Protein AF-0000000086565190 (afdb_homodimer)

Foldseek 3Di:
DPLVVLVVLLVVLVVVLVVLVVVLVVLVVDPPRDLVNNLVSLVVSLVSLVVSLVSLVPRPDPPQQSVLVNLVSVLSNLVSQLSNLQSCLVVLCPDPDPVSPVSSVVSNVVSVVSVVVSVVSVVVNVPGDHPVD/DPLVVLVVLLVVLVVVLVVLVVVLVVLVVDPPRDLVNNLVSLVVSLVSLVVSLVSLVPRPDPPLQSVLVNLVSVLSNLVSQLSNLQSCLVVLCPDPDPVSPVSSVVSNVVSVVSVVVSVVSVVVNVPGDHVVD

pLDDT: mean 91.75, std 10.57, range [36.06, 98.75]

Nearest PDB structures (foldseek):
  4bne-assembly1_B  TM=4.876E-01  e=6.358E+00  Gallus gallus
  4f7r-assembly2_C  TM=3.730E-01  e=5.189E+00  Giardia duodenalis
  5ecf-assembly1_A  TM=3.862E-01  e=7.037E+00  Talaromyces marneffei PM1
  8j7v-assembly1_A  TM=2.603E-01  e=4.932E+00  Homo sapiens
  8jcy-assembly1_2  TM=4.482E-01  e=5.013E+00  Homo sapiens

Structure (mmCIF, N/CA/C/O backbone):
data_AF-0000000086565190-model_v1
#
loop_
_entity.id
_entity.type
_entity.pdbx_description
1 polymer 'BRO1 domain-containing protein'
#
loop_
_atom_site.group_PDB
_atom_site.id
_atom_site.type_symbol
_atom_site.label_atom_id
_atom_site.label_alt_id
_atom_site.label_comp_id
_atom_site.label_asym_id
_atom_site.label_entity_id
_atom_site.label_seq_id
_atom_site.pdbx_PDB_ins_code
_atom_site.Cartn_x
_atom_site.Cartn_y
_atom_site.Cartn_z
_atom_site.occupancy
_atom_site.B_iso_or_equiv
_atom_site.auth_seq_id
_atom_site.auth_comp_id
_atom_site.auth_asym_id
_atom_site.auth_atom_id
_atom_site.pdbx_PDB_model_num
ATOM 1 N N . MET A 1 1 ? 21.812 -7.602 4.938 1 61.94 1 MET A N 1
ATOM 2 C CA . MET A 1 1 ? 20.422 -7.898 5.27 1 61.94 1 MET A CA 1
ATOM 3 C C . MET A 1 1 ? 19.781 -8.766 4.191 1 61.94 1 MET A C 1
ATOM 5 O O . MET A 1 1 ? 20.078 -8.609 3.006 1 61.94 1 MET A O 1
ATOM 9 N N . ASP A 1 2 ? 19.125 -9.758 4.664 1 86.62 2 ASP A N 1
ATOM 10 C CA . ASP A 1 2 ? 18.312 -10.625 3.82 1 86.62 2 ASP A CA 1
ATOM 11 C C . ASP A 1 2 ? 17.25 -9.82 3.074 1 86.62 2 ASP A C 1
ATOM 13 O O . ASP A 1 2 ? 16.641 -8.906 3.639 1 86.62 2 ASP A O 1
ATOM 17 N N . LEU A 1 3 ? 17.281 -9.859 1.819 1 86.5 3 LEU A N 1
ATOM 18 C CA . LEU A 1 3 ? 16.375 -9.125 0.95 1 86.5 3 LEU A CA 1
ATOM 19 C C . LEU A 1 3 ? 14.945 -9.188 1.484 1 86.5 3 LEU A C 1
ATOM 21 O O . LEU A 1 3 ? 14.242 -8.172 1.51 1 86.5 3 LEU A O 1
ATOM 25 N N . ALA A 1 4 ? 14.57 -10.32 1.906 1 87.12 4 ALA A N 1
ATOM 26 C CA . ALA A 1 4 ? 13.219 -10.508 2.428 1 87.12 4 ALA A CA 1
ATOM 27 C C . ALA A 1 4 ? 12.992 -9.664 3.682 1 87.12 4 ALA A C 1
ATOM 29 O O . ALA A 1 4 ? 11.938 -9.055 3.848 1 87.12 4 ALA A O 1
ATOM 30 N N . GLU A 1 5 ? 13.984 -9.695 4.5 1 90.31 5 GLU A N 1
ATOM 31 C CA . GLU A 1 5 ? 13.891 -8.906 5.727 1 90.31 5 GLU A CA 1
ATOM 32 C C . GLU A 1 5 ? 13.859 -7.414 5.418 1 90.31 5 GLU A C 1
ATOM 34 O O . GLU A 1 5 ? 13.102 -6.66 6.039 1 90.31 5 GLU A O 1
ATOM 39 N N . GLY A 1 6 ? 14.672 -6.996 4.508 1 92.69 6 GLY A N 1
ATOM 40 C CA . GLY A 1 6 ? 14.68 -5.598 4.098 1 92.69 6 GLY A CA 1
ATOM 41 C C . GLY A 1 6 ? 13.367 -5.145 3.49 1 92.69 6 GLY A C 1
ATOM 42 O O . GLY A 1 6 ? 12.867 -4.066 3.816 1 92.69 6 GLY A O 1
ATOM 43 N N . VAL A 1 7 ? 12.805 -6.016 2.717 1 92.56 7 VAL A N 1
ATOM 44 C CA . VAL A 1 7 ? 11.516 -5.738 2.094 1 92.56 7 VAL A CA 1
ATOM 45 C C . VAL A 1 7 ? 10.43 -5.648 3.166 1 92.56 7 VAL A C 1
ATOM 47 O O . VAL A 1 7 ? 9.633 -4.707 3.174 1 92.56 7 VAL A O 1
ATOM 50 N N . HIS A 1 8 ? 10.484 -6.598 4.027 1 92.44 8 HIS A N 1
ATOM 51 C CA . HIS A 1 8 ? 9.492 -6.613 5.094 1 92.44 8 HIS A CA 1
ATOM 52 C C . HIS A 1 8 ? 9.57 -5.348 5.941 1 92.44 8 HIS A C 1
ATOM 54 O O . HIS A 1 8 ? 8.539 -4.777 6.312 1 92.44 8 HIS A O 1
ATOM 60 N N . ARG A 1 9 ? 10.75 -4.934 6.25 1 94.56 9 ARG A N 1
ATOM 61 C CA . ARG A 1 9 ? 10.93 -3.721 7.043 1 94.56 9 ARG A CA 1
ATOM 62 C C . ARG A 1 9 ? 10.383 -2.5 6.305 1 94.56 9 ARG A C 1
ATOM 64 O O . ARG A 1 9 ? 9.656 -1.693 6.883 1 94.56 9 ARG A O 1
ATOM 71 N N . ALA A 1 10 ? 10.711 -2.377 5.078 1 95.5 10 ALA A N 1
ATOM 72 C CA . ALA A 1 10 ? 10.234 -1.251 4.281 1 95.5 10 ALA A CA 1
ATOM 73 C C . ALA A 1 10 ? 8.711 -1.247 4.191 1 95.5 10 ALA A C 1
ATOM 75 O O . ALA A 1 10 ? 8.078 -0.208 4.379 1 95.5 10 ALA A O 1
ATOM 76 N N . LEU A 1 11 ? 8.18 -2.414 4.035 1 94.94 11 LEU A N 1
ATOM 77 C CA . LEU A 1 11 ? 6.73 -2.529 3.881 1 94.94 11 LEU A CA 1
ATOM 78 C C . LEU A 1 11 ? 6.02 -2.289 5.207 1 94.94 11 LEU A C 1
ATOM 80 O O . LEU A 1 11 ? 4.914 -1.737 5.234 1 94.94 11 LEU A O 1
ATOM 84 N N . SER A 1 12 ? 6.559 -2.729 6.27 1 95.94 12 SER A N 1
ATOM 85 C CA . SER A 1 12 ? 5.98 -2.467 7.586 1 95.94 12 SER A CA 1
ATOM 86 C C . SER A 1 12 ? 5.957 -0.972 7.891 1 95.94 12 SER A C 1
ATOM 88 O O . SER A 1 12 ? 4.973 -0.457 8.422 1 95.94 12 SER A O 1
ATOM 90 N N . LEU A 1 13 ? 7.023 -0.299 7.527 1 96.69 13 LEU A N 1
ATOM 91 C CA . LEU A 1 13 ? 7.09 1.146 7.715 1 96.69 13 LEU A CA 1
ATOM 92 C C . LEU A 1 13 ? 6.082 1.859 6.82 1 96.69 13 LEU A C 1
ATOM 94 O O . LEU A 1 13 ? 5.449 2.83 7.238 1 96.69 13 LEU A O 1
ATOM 98 N N . GLN A 1 14 ? 5.945 1.356 5.637 1 96.06 14 GLN A N 1
ATOM 99 C CA . GLN A 1 14 ? 4.895 1.857 4.758 1 96.06 14 GLN A CA 1
ATOM 100 C C . GLN A 1 14 ? 3.52 1.703 5.406 1 96.06 14 GLN A C 1
ATOM 102 O O . GLN A 1 14 ? 2.705 2.627 5.371 1 96.06 14 GLN A O 1
ATOM 107 N N . ALA A 1 15 ? 3.293 0.527 6.012 1 95 15 ALA A N 1
ATOM 108 C CA . ALA A 1 15 ? 2.012 0.259 6.656 1 95 15 ALA A CA 1
ATOM 109 C C . ALA A 1 15 ? 1.775 1.216 7.824 1 95 15 ALA A C 1
ATOM 111 O O . ALA A 1 15 ? 0.661 1.707 8.016 1 95 15 ALA A O 1
ATOM 112 N N . LEU A 1 16 ? 2.768 1.496 8.523 1 95.44 16 LEU A N 1
ATOM 113 C CA . LEU A 1 16 ? 2.67 2.459 9.617 1 95.44 16 LEU A CA 1
ATOM 114 C C . LEU A 1 16 ? 2.363 3.854 9.086 1 95.44 16 LEU A C 1
ATOM 116 O O . LEU A 1 16 ? 1.49 4.547 9.617 1 95.44 16 LEU A O 1
ATOM 120 N N . GLY A 1 17 ? 3.068 4.266 8 1 96.19 17 GLY A N 1
ATOM 121 C CA . GLY A 1 17 ? 2.771 5.539 7.367 1 96.19 17 GLY A CA 1
ATOM 122 C C . GLY A 1 17 ? 1.337 5.645 6.883 1 96.19 17 GLY A C 1
ATOM 123 O O . GLY A 1 17 ? 0.671 6.656 7.117 1 96.19 17 GLY A O 1
ATOM 124 N N . GLN A 1 18 ? 0.857 4.59 6.344 1 93.06 18 GLN A N 1
ATOM 125 C CA . GLN A 1 18 ? -0.525 4.531 5.879 1 93.06 18 GLN A CA 1
ATOM 126 C C . GLN A 1 18 ? -1.502 4.609 7.047 1 93.06 18 GLN A C 1
ATOM 128 O O . GLN A 1 18 ? -2.559 5.234 6.941 1 93.06 18 GLN A O 1
ATOM 133 N N . GLY A 1 19 ? -1.154 3.912 8.102 1 92.5 19 GLY A N 1
ATOM 134 C CA . GLY A 1 19 ? -1.984 3.998 9.289 1 92.5 19 GLY A CA 1
ATOM 135 C C . GLY A 1 19 ? -2.129 5.414 9.812 1 92.5 19 GLY A C 1
ATOM 136 O O . GLY A 1 19 ? -3.225 5.832 10.195 1 92.5 19 GLY A O 1
ATOM 137 N N . VAL A 1 20 ? -1.106 6.133 9.82 1 94.62 20 VAL A N 1
ATOM 138 C CA . VAL A 1 20 ? -1.146 7.508 10.312 1 94.62 20 VAL A CA 1
ATOM 139 C C . VAL A 1 20 ? -1.932 8.383 9.336 1 94.62 20 VAL A C 1
ATOM 141 O O . VAL A 1 20 ? -2.635 9.305 9.75 1 94.62 20 VAL A O 1
ATOM 144 N N . ASP A 1 21 ? -1.781 8.102 8.055 1 93.19 21 ASP A N 1
ATOM 145 C CA . ASP A 1 21 ? -2.592 8.797 7.055 1 93.19 21 ASP A CA 1
ATOM 146 C C . ASP A 1 21 ? -4.082 8.664 7.371 1 93.19 21 ASP A C 1
ATOM 148 O O . ASP A 1 21 ? -4.828 9.641 7.285 1 93.19 21 ASP A O 1
ATOM 152 N N . ILE A 1 22 ? -4.473 7.516 7.723 1 89.69 22 ILE A N 1
ATOM 153 C CA . ILE A 1 22 ? -5.867 7.258 8.062 1 89.69 22 ILE A CA 1
ATOM 154 C C . ILE A 1 22 ? -6.246 8.047 9.32 1 89.69 22 ILE A C 1
ATOM 156 O O . ILE A 1 22 ? -7.312 8.664 9.367 1 89.69 22 ILE A O 1
ATOM 160 N N . GLN A 1 23 ? -5.379 8 10.258 1 91.31 23 GLN A N 1
ATOM 161 C CA . GLN A 1 23 ? -5.629 8.75 11.492 1 91.31 23 GLN A CA 1
ATOM 162 C C . GLN A 1 23 ? -5.754 10.242 11.211 1 91.31 23 GLN A C 1
ATOM 164 O O . GLN A 1 23 ? -6.629 10.914 11.766 1 91.31 23 GLN A O 1
ATOM 169 N N . LEU A 1 24 ? -4.891 10.789 10.383 1 93.44 24 LEU A N 1
ATOM 170 C CA . LEU A 1 24 ? -4.953 12.195 10.016 1 93.44 24 LEU A CA 1
ATOM 171 C C . LEU A 1 24 ? -6.254 12.508 9.281 1 93.44 24 LEU A C 1
ATOM 173 O O . LEU A 1 24 ? -6.898 13.531 9.562 1 93.44 24 LEU A O 1
ATOM 177 N N . GLY A 1 25 ? -6.613 11.664 8.359 1 89.94 25 GLY A N 1
ATOM 178 C CA . GLY A 1 25 ? -7.895 11.82 7.695 1 89.94 25 GLY A CA 1
ATOM 179 C C . GLY A 1 25 ? -9.062 11.898 8.664 1 89.94 25 GLY A C 1
ATOM 180 O O . GLY A 1 25 ? -9.938 12.758 8.516 1 89.94 25 GLY A O 1
ATOM 181 N N . MET A 1 26 ? -9.039 11.023 9.617 1 87.12 26 MET A N 1
ATOM 182 C CA . MET A 1 26 ? -10.094 11.023 10.625 1 87.12 26 MET A CA 1
ATOM 183 C C . MET A 1 26 ? -10.07 12.32 11.43 1 87.12 26 MET A C 1
ATOM 185 O O . MET A 1 26 ? -11.125 12.867 11.766 1 87.12 26 MET A O 1
ATOM 189 N N . ALA A 1 27 ? -8.922 12.742 11.711 1 91.5 27 ALA A N 1
ATOM 190 C CA . ALA A 1 27 ? -8.781 13.992 12.453 1 91.5 27 ALA A CA 1
ATOM 191 C C . ALA A 1 27 ? -9.305 15.172 11.641 1 91.5 27 ALA A C 1
ATOM 193 O O . ALA A 1 27 ? -9.922 16.094 12.188 1 91.5 27 ALA A O 1
ATOM 194 N N . ILE A 1 28 ? -9.047 15.188 10.383 1 92.81 28 ILE A N 1
ATOM 195 C CA . ILE A 1 28 ? -9.516 16.234 9.492 1 92.81 28 ILE A CA 1
ATOM 196 C C . ILE A 1 28 ? -11.039 16.266 9.484 1 92.81 28 ILE A C 1
ATOM 198 O O . ILE A 1 28 ? -11.648 17.344 9.5 1 92.81 28 ILE A O 1
ATOM 202 N N . ASP A 1 29 ? -11.656 15.117 9.523 1 87 29 ASP A N 1
ATOM 203 C CA . ASP A 1 29 ? -13.109 15 9.438 1 87 29 ASP A CA 1
ATOM 204 C C . ASP A 1 29 ? -13.758 15.258 10.789 1 87 29 ASP A C 1
ATOM 206 O O . ASP A 1 29 ? -14.984 15.367 10.891 1 87 29 ASP A O 1
ATOM 210 N N . SER A 1 30 ? -12.883 15.25 11.766 1 90.62 30 SER A N 1
ATOM 211 C CA . SER A 1 30 ? -13.398 15.461 13.117 1 90.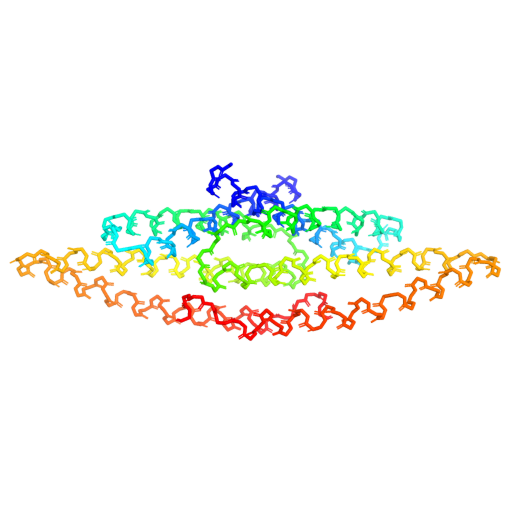62 30 SER A CA 1
ATOM 212 C C . SER A 1 30 ? -13.43 16.938 13.469 1 90.62 30 SER A C 1
ATOM 214 O O . SER A 1 30 ? -12.414 17.625 13.375 1 90.62 30 SER A O 1
ATOM 216 N N . ILE A 1 31 ? -14.562 17.438 13.938 1 88.56 31 ILE A N 1
ATOM 217 C CA . ILE A 1 31 ? -14.695 18.828 14.352 1 88.56 31 ILE A CA 1
ATOM 218 C C . ILE A 1 31 ? -13.93 19.062 15.648 1 88.56 31 ILE A C 1
ATOM 220 O O . ILE A 1 31 ? -13.602 20.203 15.992 1 88.56 31 ILE A O 1
ATOM 224 N N . LYS A 1 32 ? -13.617 18.047 16.406 1 94 32 LYS A N 1
ATOM 225 C CA . LYS A 1 32 ? -12.984 18.156 17.719 1 94 32 LYS A CA 1
ATOM 226 C C . LYS A 1 32 ? -11.469 18.203 17.594 1 94 32 LYS A C 1
ATOM 228 O O . LYS A 1 32 ? -10.773 18.609 18.531 1 94 32 LYS A O 1
ATOM 233 N N . ALA A 1 33 ? -10.961 17.797 16.484 1 95.56 33 ALA A N 1
ATOM 234 C CA . ALA A 1 33 ? -9.508 17.703 16.375 1 95.56 33 ALA A CA 1
ATOM 235 C C . ALA A 1 33 ? -8.883 19.062 16.125 1 95.56 33 ALA A C 1
ATOM 237 O O . ALA A 1 33 ? -9.289 19.781 15.219 1 95.56 33 ALA A O 1
ATOM 238 N N . THR A 1 34 ? -7.855 19.344 16.891 1 97.69 34 THR A N 1
ATOM 239 C CA . THR A 1 34 ? -7.176 20.641 16.797 1 97.69 34 THR A CA 1
ATOM 240 C C . THR A 1 34 ? -6.129 20.625 15.688 1 97.69 34 THR A C 1
ATOM 242 O O . THR A 1 34 ? -5.762 19.547 15.195 1 97.69 34 THR A O 1
ATOM 245 N N . LEU A 1 35 ? -5.676 21.828 15.352 1 97.62 35 LEU A N 1
ATOM 246 C CA . LEU A 1 35 ? -4.586 21.953 14.391 1 97.62 35 LEU A CA 1
ATOM 247 C C . LEU A 1 35 ? -3.314 21.297 14.922 1 97.62 35 LEU A C 1
ATOM 249 O O . LEU A 1 35 ? -2.527 20.75 14.148 1 97.62 35 LEU A O 1
ATOM 253 N N . VAL A 1 36 ? -3.068 21.359 16.219 1 97.62 36 VAL A N 1
ATOM 254 C CA . VAL A 1 36 ? -1.88 20.797 16.844 1 97.62 36 VAL A CA 1
ATOM 255 C C . VAL A 1 36 ? -1.883 19.281 16.656 1 97.62 36 VAL A C 1
ATOM 257 O O . VAL A 1 36 ? -0.846 18.672 16.359 1 97.62 36 VAL A O 1
ATOM 260 N N . VAL A 1 37 ? -3.037 18.641 16.844 1 98.25 37 VAL A N 1
ATOM 261 C CA . VAL A 1 37 ? -3.168 17.203 16.656 1 98.25 37 VAL A CA 1
ATOM 262 C C . VAL A 1 37 ? -2.887 16.859 15.195 1 98.25 37 VAL A C 1
ATOM 264 O O . VAL A 1 37 ? -2.154 15.906 14.914 1 98.25 37 VAL A O 1
ATOM 267 N N . LYS A 1 38 ? -3.463 17.609 14.297 1 97.81 38 LYS A N 1
ATOM 268 C CA . LYS A 1 38 ? -3.264 17.359 12.867 1 97.81 38 LYS A CA 1
ATOM 269 C C . LYS A 1 38 ? -1.799 17.547 12.484 1 97.81 38 LYS A C 1
ATOM 271 O O . LYS A 1 38 ? -1.258 16.766 11.695 1 97.81 38 LYS A O 1
ATOM 276 N N . ARG A 1 39 ? -1.112 18.484 13.047 1 98.44 39 ARG A N 1
ATOM 277 C CA . ARG A 1 39 ? 0.311 18.672 12.789 1 98.44 39 ARG A CA 1
ATOM 278 C C . ARG A 1 39 ? 1.131 17.516 13.344 1 98.44 39 ARG A C 1
ATOM 280 O O . ARG A 1 39 ? 2.045 17.016 12.68 1 98.44 39 ARG A O 1
ATOM 287 N N . ARG A 1 40 ? 0.803 17.125 14.555 1 98.56 40 ARG A N 1
ATOM 288 C CA . ARG A 1 40 ? 1.522 16 15.164 1 98.56 40 ARG A CA 1
ATOM 289 C C . ARG A 1 40 ? 1.401 14.742 14.305 1 98.56 40 ARG A C 1
ATOM 291 O O . ARG A 1 40 ? 2.393 14.047 14.07 1 98.56 40 ARG A O 1
ATOM 298 N N . LEU A 1 41 ? 0.238 14.438 13.875 1 97.88 41 LEU A N 1
ATOM 299 C CA . LEU A 1 41 ? 0.009 13.281 13.023 1 97.88 41 LEU A CA 1
ATOM 300 C C . LEU A 1 41 ? 0.775 13.406 11.711 1 97.88 41 LEU A C 1
ATOM 302 O O . LEU A 1 41 ? 1.379 12.438 11.242 1 97.88 41 LEU A O 1
ATOM 306 N N . SER A 1 42 ? 0.735 14.57 11.117 1 98.38 42 SER A N 1
ATOM 307 C CA . SER A 1 42 ? 1.439 14.766 9.852 1 98.38 42 SER A CA 1
ATOM 308 C C . SER A 1 42 ? 2.945 14.594 10.031 1 98.38 42 SER A C 1
ATOM 310 O O . SER A 1 42 ? 3.617 14.031 9.164 1 98.38 42 SER A O 1
ATOM 312 N N . CYS A 1 43 ? 3.486 15.047 11.156 1 98.62 43 CYS A N 1
ATOM 313 C CA . CYS A 1 43 ? 4.91 14.883 11.438 1 98.62 43 CYS A CA 1
ATOM 314 C C . CYS A 1 43 ? 5.254 13.406 11.641 1 98.62 43 CYS A C 1
ATOM 316 O O . CYS A 1 43 ? 6.312 12.953 11.211 1 98.62 43 CYS A O 1
ATOM 318 N N . GLU A 1 44 ? 4.391 12.703 12.297 1 98.12 44 GLU A N 1
ATOM 319 C CA . GLU A 1 44 ? 4.57 11.266 12.461 1 98.12 44 GLU A CA 1
ATOM 320 C C . GLU A 1 44 ? 4.57 10.547 11.109 1 98.12 44 GLU A C 1
ATOM 322 O O . GLU A 1 44 ? 5.367 9.633 10.891 1 98.12 44 GLU A O 1
ATOM 327 N N . MET A 1 45 ? 3.701 10.992 10.266 1 97.81 45 MET A N 1
ATOM 328 C CA . MET A 1 45 ? 3.654 10.461 8.906 1 97.81 45 MET A CA 1
ATOM 329 C C . MET A 1 45 ? 4.992 10.656 8.203 1 97.81 45 MET A C 1
ATOM 331 O O . MET A 1 45 ? 5.504 9.727 7.57 1 97.81 45 MET A O 1
ATOM 335 N N . VAL A 1 46 ? 5.559 11.844 8.281 1 98.75 46 VAL A N 1
ATOM 336 C CA . VAL A 1 46 ? 6.832 12.156 7.645 1 98.75 46 VAL A CA 1
ATOM 337 C C . VAL A 1 46 ? 7.902 11.172 8.125 1 98.75 46 VAL A C 1
ATOM 339 O O . VAL A 1 46 ? 8.672 10.641 7.316 1 98.75 46 VAL A O 1
ATOM 342 N N . LYS A 1 47 ? 7.871 10.93 9.414 1 98.62 47 LYS A N 1
ATOM 343 C CA . LYS A 1 47 ? 8.875 10.047 10.008 1 98.62 47 LYS A CA 1
ATOM 344 C C . LYS A 1 47 ? 8.789 8.641 9.422 1 98.62 47 LYS A C 1
ATOM 346 O O . LYS A 1 47 ? 9.805 8.07 9.008 1 98.62 47 LYS A O 1
ATOM 351 N N . TYR A 1 48 ? 7.641 8.086 9.336 1 98.12 48 TYR A N 1
ATOM 352 C CA . TYR A 1 48 ? 7.469 6.715 8.859 1 98.12 48 TYR A CA 1
ATOM 353 C C . TYR A 1 48 ? 7.777 6.613 7.371 1 98.12 48 TYR A C 1
ATOM 355 O O . TYR A 1 48 ? 8.477 5.695 6.941 1 98.12 48 TYR A O 1
ATOM 363 N N . TRP A 1 49 ? 7.32 7.531 6.586 1 98 49 TRP A N 1
ATOM 364 C CA . TRP A 1 49 ? 7.574 7.484 5.152 1 98 49 TRP A CA 1
ATOM 365 C C . TRP A 1 49 ? 9.047 7.746 4.852 1 98 49 TRP A C 1
ATOM 367 O O . TRP A 1 49 ? 9.602 7.188 3.898 1 98 49 TRP A O 1
ATOM 377 N N . HIS A 1 50 ? 9.656 8.617 5.676 1 98.31 50 HIS A N 1
ATOM 378 C CA . HIS A 1 50 ? 11.094 8.828 5.551 1 98.31 50 HIS A CA 1
ATOM 379 C C . HIS A 1 50 ? 11.859 7.531 5.785 1 98.31 50 HIS A C 1
ATOM 381 O O . HIS A 1 50 ? 12.727 7.16 4.988 1 98.31 50 HIS A O 1
ATOM 387 N N . GLN A 1 51 ? 11.516 6.871 6.832 1 97.94 51 GLN A N 1
ATOM 388 C CA . GLN A 1 51 ? 12.172 5.609 7.156 1 97.94 51 GLN A CA 1
ATOM 389 C C . GLN A 1 51 ? 11.891 4.555 6.086 1 97.94 51 GLN A C 1
ATOM 391 O O . GLN A 1 51 ? 12.781 3.781 5.727 1 97.94 51 GLN A O 1
ATOM 396 N N . ALA A 1 52 ? 10.664 4.453 5.613 1 97.38 52 ALA A N 1
ATOM 397 C CA . ALA A 1 52 ? 10.344 3.535 4.523 1 97.38 52 ALA A CA 1
ATOM 398 C C . ALA A 1 52 ? 11.219 3.809 3.301 1 97.38 52 ALA A C 1
ATOM 400 O O . ALA A 1 52 ? 11.742 2.879 2.682 1 97.38 52 ALA A O 1
ATOM 401 N N . GLN A 1 53 ? 11.359 5.055 2.971 1 96.69 53 GLN A N 1
ATOM 402 C CA . GLN A 1 53 ? 12.172 5.469 1.835 1 96.69 53 GLN A CA 1
ATOM 403 C C . GLN A 1 53 ? 13.633 5.059 2.029 1 96.69 53 GLN A C 1
ATOM 405 O O . GLN A 1 53 ? 14.258 4.531 1.109 1 96.69 53 GLN A O 1
ATOM 410 N N . GLU A 1 54 ? 14.18 5.293 3.229 1 96.62 54 GLU A N 1
ATOM 411 C CA . GLU A 1 54 ? 15.562 4.941 3.525 1 96.62 54 GLU A CA 1
ATOM 412 C C . GLU A 1 54 ? 15.781 3.434 3.41 1 96.62 54 GLU A C 1
ATOM 414 O O . GLU A 1 54 ? 16.859 2.988 3.018 1 96.62 54 GLU A O 1
ATOM 419 N N . ASN A 1 55 ? 14.805 2.664 3.68 1 94.75 55 ASN A N 1
ATOM 420 C CA . ASN A 1 55 ? 14.938 1.212 3.699 1 94.75 55 ASN A CA 1
ATOM 421 C C . ASN A 1 55 ? 14.734 0.611 2.311 1 94.75 55 ASN A C 1
ATOM 423 O O . ASN A 1 55 ? 15.328 -0.417 1.982 1 94.75 55 ASN A O 1
ATO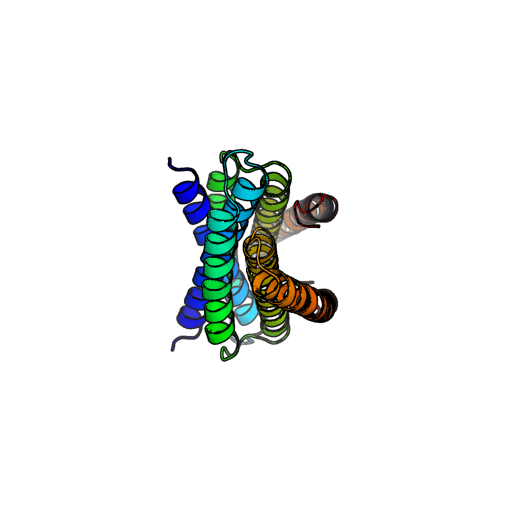M 427 N N . ILE A 1 56 ? 13.961 1.257 1.472 1 93.5 56 ILE A N 1
ATOM 428 C CA . ILE A 1 56 ? 13.609 0.638 0.197 1 93.5 56 ILE A CA 1
ATOM 429 C C . ILE A 1 56 ? 14.648 1.011 -0.858 1 93.5 56 ILE A C 1
ATOM 431 O O . ILE A 1 56 ? 14.906 0.24 -1.786 1 93.5 56 ILE A O 1
ATOM 435 N N . VAL A 1 57 ? 15.25 2.168 -0.699 1 89.62 57 VAL A N 1
ATOM 436 C CA . VAL A 1 57 ? 16.078 2.74 -1.75 1 89.62 57 VAL A CA 1
ATOM 437 C C . VAL A 1 57 ? 17.312 1.86 -1.973 1 89.62 57 VAL A C 1
ATOM 439 O O . VAL A 1 57 ? 17.875 1.844 -3.066 1 89.62 57 VAL A O 1
ATOM 442 N N . ASN A 1 58 ? 17.719 1.076 -1.07 1 84.69 58 ASN A N 1
ATOM 443 C CA . ASN A 1 58 ? 18.953 0.302 -1.21 1 84.69 58 ASN A CA 1
ATOM 444 C C . ASN A 1 58 ? 18.656 -1.179 -1.435 1 84.69 58 ASN A C 1
ATOM 446 O O . ASN A 1 58 ? 19.562 -2.006 -1.429 1 84.69 58 ASN A O 1
ATOM 450 N N . LEU A 1 59 ? 17.453 -1.534 -1.576 1 88.38 59 LEU A N 1
ATOM 451 C CA . LEU A 1 59 ? 17.109 -2.936 -1.81 1 88.38 59 LEU A CA 1
ATOM 452 C C . LEU A 1 59 ? 17.234 -3.283 -3.289 1 88.38 59 LEU A C 1
ATOM 454 O O . LEU A 1 59 ? 16.859 -2.486 -4.152 1 88.38 59 LEU A O 1
ATOM 458 N N . PRO A 1 60 ? 17.844 -4.453 -3.525 1 85.75 60 PRO A N 1
ATOM 459 C CA . PRO A 1 60 ? 17.953 -4.926 -4.906 1 85.75 60 PRO A CA 1
ATOM 460 C C . PRO A 1 60 ? 16.656 -5.547 -5.418 1 85.75 60 PRO A C 1
ATOM 462 O O . PRO A 1 60 ? 16.578 -6.77 -5.578 1 85.75 60 PRO A O 1
ATOM 465 N N . LEU A 1 61 ? 15.719 -4.844 -5.609 1 80.06 61 LEU A N 1
ATOM 466 C CA . LEU A 1 61 ? 14.422 -5.32 -6.07 1 80.06 61 LEU A CA 1
ATOM 467 C C . LEU A 1 61 ? 14.391 -5.445 -7.59 1 80.06 61 LEU A C 1
ATOM 469 O O . LEU A 1 61 ? 15.148 -4.766 -8.289 1 80.06 61 LEU A O 1
ATOM 473 N N . ALA A 1 62 ? 13.672 -6.586 -8.039 1 69.5 62 ALA A N 1
ATOM 474 C CA . ALA A 1 62 ? 13.562 -6.812 -9.477 1 69.5 62 ALA A CA 1
ATOM 475 C C . ALA A 1 62 ? 13.18 -5.523 -10.203 1 69.5 62 ALA A C 1
ATOM 477 O O . ALA A 1 62 ? 12.484 -4.668 -9.641 1 69.5 62 ALA A O 1
ATOM 478 N N . ASN A 1 63 ? 13.523 -5.602 -11.469 1 64.75 63 ASN A N 1
ATOM 479 C CA . ASN A 1 63 ? 13.352 -4.395 -12.266 1 64.75 63 ASN A CA 1
ATOM 480 C C . ASN A 1 63 ? 11.875 -4.039 -12.43 1 64.75 63 ASN A C 1
ATOM 482 O O . ASN A 1 63 ? 11.016 -4.922 -12.422 1 64.75 63 ASN A O 1
ATOM 486 N N . GLY A 1 64 ? 11.422 -2.904 -12.211 1 69.88 64 GLY A N 1
ATOM 487 C CA . GLY A 1 64 ? 10.102 -2.32 -12.422 1 69.88 64 GLY A CA 1
ATOM 488 C C . GLY A 1 64 ? 9.305 -2.182 -11.141 1 69.88 64 GLY A C 1
ATOM 489 O O . GLY A 1 64 ? 8.82 -1.094 -10.82 1 69.88 64 GLY A O 1
ATOM 490 N N . TRP A 1 65 ? 9.211 -3.449 -10.422 1 72.56 65 TRP A N 1
ATOM 491 C CA . TRP A 1 65 ? 8.445 -3.363 -9.188 1 72.56 65 TRP A CA 1
ATOM 492 C C . TRP A 1 65 ? 9.172 -2.504 -8.156 1 72.56 65 TRP A C 1
ATOM 494 O O . TRP A 1 65 ? 8.562 -1.663 -7.496 1 72.56 65 TRP A O 1
ATOM 504 N N . GLY A 1 66 ? 10.477 -2.725 -8.141 1 77.44 66 GLY A N 1
ATOM 505 C CA . GLY A 1 66 ? 11.266 -1.956 -7.199 1 77.44 66 GLY A CA 1
ATOM 506 C C . GLY A 1 66 ? 11.219 -0.462 -7.457 1 77.44 66 GLY A C 1
ATOM 507 O O . GLY A 1 66 ? 10.992 0.325 -6.535 1 77.44 66 GLY A O 1
ATOM 508 N N . GLU A 1 67 ? 11.383 -0.173 -8.75 1 84.5 67 GLU A N 1
ATOM 509 C CA . GLU A 1 67 ? 11.398 1.239 -9.117 1 84.5 67 GLU A CA 1
ATOM 510 C C . GLU A 1 67 ? 10.031 1.885 -8.891 1 84.5 67 GLU A C 1
ATOM 512 O O . GLU A 1 67 ? 9.945 2.994 -8.359 1 84.5 67 GLU A O 1
ATOM 517 N N . LYS A 1 68 ? 9.039 1.242 -9.266 1 86.12 68 LYS A N 1
ATOM 518 C CA . LYS A 1 68 ? 7.691 1.777 -9.094 1 86.12 68 LYS A CA 1
ATOM 519 C C . LYS A 1 68 ? 7.367 1.993 -7.617 1 86.12 68 LYS A C 1
ATOM 521 O O . LYS A 1 68 ? 6.812 3.029 -7.246 1 86.12 68 LYS A O 1
ATOM 526 N N . HIS A 1 69 ? 7.734 0.96 -6.824 1 88.69 69 HIS A N 1
ATOM 527 C CA . HIS A 1 69 ? 7.465 1.08 -5.395 1 88.69 69 HIS A CA 1
ATOM 528 C C . HIS A 1 69 ? 8.289 2.203 -4.773 1 88.69 69 HIS A C 1
ATOM 530 O O . HIS A 1 69 ? 7.824 2.881 -3.854 1 88.69 69 HIS A O 1
ATOM 536 N N . GLN A 1 70 ? 9.477 2.381 -5.219 1 92 70 GLN A N 1
ATOM 537 C CA . GLN A 1 70 ? 10.305 3.484 -4.742 1 92 70 GLN A CA 1
ATOM 538 C C . GLN A 1 70 ? 9.648 4.832 -5.043 1 92 70 GLN A C 1
ATOM 540 O O . GLN A 1 70 ? 9.633 5.723 -4.188 1 92 70 GLN A O 1
ATOM 545 N N . PHE A 1 71 ? 9.078 4.973 -6.23 1 93.25 71 PHE A N 1
ATOM 546 C CA . PHE A 1 71 ? 8.383 6.203 -6.594 1 93.25 71 PHE A CA 1
ATOM 547 C C . PHE A 1 71 ? 7.156 6.41 -5.723 1 93.25 71 PHE A C 1
ATOM 549 O O . PHE A 1 71 ? 6.859 7.535 -5.309 1 93.25 71 PHE A O 1
ATOM 556 N N . PHE A 1 72 ? 6.504 5.367 -5.418 1 93.31 72 PHE A N 1
ATOM 557 C CA . PHE A 1 72 ? 5.324 5.457 -4.566 1 93.31 72 PHE A CA 1
ATOM 558 C C . PHE A 1 72 ? 5.695 5.969 -3.18 1 93.31 72 PHE A C 1
ATOM 560 O O . PHE A 1 72 ? 5.062 6.891 -2.662 1 93.31 72 PHE A O 1
ATOM 567 N N . VAL A 1 73 ? 6.688 5.375 -2.559 1 96.19 73 VAL A N 1
ATOM 568 C CA . VAL A 1 73 ? 7.117 5.754 -1.218 1 96.19 73 VAL A CA 1
ATOM 569 C C . VAL A 1 73 ? 7.594 7.203 -1.22 1 96.19 73 VAL A C 1
ATOM 571 O O . VAL A 1 73 ? 7.273 7.973 -0.308 1 96.19 73 VAL A O 1
ATOM 574 N N . GLN A 1 74 ? 8.289 7.586 -2.25 1 96.75 74 GLN A N 1
ATOM 575 C CA . GLN A 1 74 ? 8.758 8.961 -2.377 1 96.75 74 GLN A CA 1
ATOM 576 C C . GLN A 1 74 ? 7.586 9.93 -2.492 1 96.75 74 GLN A C 1
ATOM 578 O O . GLN A 1 74 ? 7.574 10.984 -1.847 1 96.75 74 GLN A O 1
ATOM 583 N N . TRP A 1 75 ? 6.68 9.602 -3.314 1 97.44 75 TRP A N 1
ATOM 584 C CA . TRP A 1 75 ? 5.477 10.406 -3.504 1 97.44 75 TRP A CA 1
ATOM 585 C C . TRP A 1 75 ? 4.758 10.633 -2.178 1 97.44 75 TRP A C 1
ATOM 587 O O . TRP A 1 75 ? 4.445 11.773 -1.821 1 97.44 75 TRP A O 1
ATOM 597 N N . LYS A 1 76 ? 4.562 9.562 -1.411 1 96.75 76 LYS A N 1
ATOM 598 C CA . LYS A 1 76 ? 3.842 9.656 -0.146 1 96.75 76 LYS A CA 1
ATOM 599 C C . LYS A 1 76 ? 4.652 10.414 0.898 1 96.75 76 LYS A C 1
ATOM 601 O O . LYS A 1 76 ? 4.09 11.117 1.738 1 96.75 76 LYS A O 1
ATOM 606 N N . HIS A 1 77 ? 5.945 10.289 0.887 1 98.12 77 HIS A N 1
ATOM 607 C CA . HIS A 1 77 ? 6.82 11.031 1.785 1 98.12 77 HIS A CA 1
ATOM 608 C C . HIS A 1 77 ? 6.707 12.531 1.551 1 98.12 77 HIS A C 1
ATOM 610 O O . HIS A 1 77 ? 6.566 13.305 2.502 1 98.12 77 HIS A O 1
ATOM 616 N N . ILE A 1 78 ? 6.703 12.945 0.305 1 98.38 78 ILE A N 1
ATOM 617 C CA . ILE A 1 78 ? 6.602 14.352 -0.056 1 98.38 78 ILE A CA 1
ATOM 618 C C . ILE A 1 78 ? 5.234 14.898 0.364 1 98.38 78 ILE A C 1
ATOM 620 O O . ILE A 1 78 ? 5.141 15.992 0.919 1 98.38 78 ILE A O 1
ATOM 624 N N . GLU A 1 79 ? 4.234 14.102 0.123 1 97.25 79 GLU A N 1
ATOM 625 C CA . GLU A 1 79 ? 2.896 14.508 0.546 1 97.25 79 GLU A CA 1
ATOM 626 C C . GLU A 1 79 ? 2.824 14.68 2.061 1 97.25 79 GLU A C 1
ATOM 628 O O . GLU A 1 79 ? 2.166 15.594 2.557 1 97.25 79 GLU A O 1
ATOM 633 N N . ALA A 1 80 ? 3.447 13.758 2.779 1 98 80 ALA A N 1
ATOM 634 C CA . ALA A 1 80 ? 3.484 13.859 4.234 1 98 80 ALA A CA 1
ATOM 635 C C . ALA A 1 80 ? 4.168 15.156 4.676 1 98 80 ALA A C 1
ATOM 637 O O . ALA A 1 80 ? 3.686 15.844 5.574 1 98 80 ALA A O 1
ATOM 638 N N . LYS A 1 81 ? 5.277 15.5 4.066 1 98.56 81 LYS A N 1
ATOM 639 C CA . LYS A 1 81 ? 5.984 16.75 4.367 1 98.56 81 LYS A CA 1
ATOM 640 C C . LYS A 1 81 ? 5.102 17.953 4.094 1 98.56 81 LYS A C 1
ATOM 642 O O . LYS A 1 81 ? 5.094 18.922 4.875 1 98.56 81 LYS A O 1
ATOM 647 N N . ALA A 1 82 ? 4.398 17.891 2.938 1 98.56 82 ALA A N 1
ATOM 648 C CA . ALA A 1 82 ? 3.506 19 2.602 1 98.56 82 ALA A CA 1
ATOM 649 C C . ALA A 1 82 ? 2.436 19.188 3.674 1 98.56 82 ALA A C 1
ATOM 651 O O . ALA A 1 82 ? 2.162 20.312 4.098 1 98.56 82 ALA A O 1
ATOM 652 N N . ALA A 1 83 ? 1.872 18.078 4.094 1 98 83 ALA A N 1
ATOM 653 C CA . ALA A 1 83 ? 0.848 18.141 5.133 1 98 83 ALA A CA 1
ATOM 654 C C . ALA A 1 83 ? 1.411 18.734 6.422 1 98 83 ALA A C 1
ATOM 656 O O . ALA A 1 83 ? 0.775 19.578 7.055 1 98 83 ALA A O 1
ATOM 657 N N . ALA A 1 84 ? 2.596 18.297 6.844 1 98.5 84 ALA A N 1
ATOM 658 C CA . ALA A 1 84 ? 3.223 18.797 8.062 1 98.5 84 ALA A CA 1
ATOM 659 C C . ALA A 1 84 ? 3.469 20.297 7.977 1 98.5 84 ALA A C 1
ATOM 661 O O . ALA A 1 84 ? 3.172 21.031 8.914 1 98.5 84 ALA A O 1
ATOM 662 N N . CYS A 1 85 ? 3.932 20.734 6.859 1 98.44 85 CYS A N 1
ATOM 663 C CA . CYS A 1 85 ? 4.188 22.156 6.652 1 98.44 85 CYS A CA 1
ATOM 664 C C . CYS A 1 85 ? 2.883 22.938 6.645 1 98.44 85 CYS A C 1
ATOM 666 O O . CYS A 1 85 ? 2.818 24.047 7.195 1 98.44 85 CYS A O 1
ATOM 668 N N . TYR A 1 86 ? 1.877 22.422 6.012 1 98.44 86 TYR A N 1
ATOM 669 C CA . TYR A 1 86 ? 0.578 23.078 5.922 1 98.44 86 TYR A CA 1
ATOM 670 C C . TYR A 1 86 ? 0.004 23.328 7.309 1 98.44 86 TYR A C 1
ATOM 672 O O . TYR A 1 86 ? -0.342 24.469 7.641 1 98.44 86 TYR A O 1
ATOM 680 N N . TYR A 1 87 ? -0.047 22.328 8.086 1 98.19 87 TYR A N 1
ATOM 681 C CA . TYR A 1 87 ? -0.639 22.484 9.414 1 98.19 87 TYR A CA 1
ATOM 682 C C . TYR A 1 87 ? 0.257 23.328 10.312 1 98.19 87 TYR A C 1
ATOM 684 O O . TYR A 1 87 ? -0.234 24.078 11.156 1 98.19 87 TYR A O 1
ATOM 692 N N . HIS A 1 88 ? 1.541 23.219 10.148 1 98.12 88 HIS A N 1
ATOM 693 C CA . HIS A 1 88 ? 2.451 24.109 10.859 1 98.12 88 HIS A CA 1
ATOM 694 C C . HIS A 1 88 ? 2.184 25.562 10.508 1 98.12 88 HIS A C 1
ATOM 696 O O . HIS A 1 88 ? 2.111 26.422 11.391 1 98.12 88 HIS A O 1
ATOM 702 N N . GLY A 1 89 ? 2.035 25.844 9.211 1 98.06 89 GLY A N 1
ATOM 703 C CA . GLY A 1 89 ? 1.719 27.188 8.773 1 98.06 89 GLY A CA 1
ATOM 704 C C . GLY A 1 89 ? 0.416 27.719 9.344 1 98.06 89 GLY A C 1
ATOM 705 O O . GLY A 1 89 ? 0.333 28.875 9.758 1 98.06 89 GLY A O 1
ATOM 706 N N . LEU A 1 90 ? -0.559 26.875 9.297 1 97.56 90 LEU A N 1
ATOM 707 C CA . LEU A 1 90 ? -1.853 27.281 9.836 1 97.56 90 LEU A CA 1
ATOM 708 C C . LEU A 1 90 ? -1.742 27.625 11.312 1 97.56 90 LEU A C 1
ATOM 710 O O . LEU A 1 90 ? -2.354 28.594 11.773 1 97.56 90 LEU A O 1
ATOM 714 N N . ILE A 1 91 ? -1.012 26.859 12.07 1 97.62 91 ILE A N 1
ATOM 715 C CA . ILE A 1 91 ? -0.829 27.094 13.5 1 97.62 91 ILE A CA 1
ATOM 716 C C . ILE A 1 91 ? -0.11 28.422 13.711 1 97.62 91 ILE A C 1
ATOM 718 O O . ILE A 1 91 ? -0.505 29.219 14.562 1 97.62 91 ILE A O 1
ATOM 722 N N . LEU A 1 92 ? 0.925 28.641 12.969 1 97.12 92 LEU A N 1
ATOM 723 C CA . LEU A 1 92 ? 1.671 29.891 13.055 1 97.12 92 LEU A CA 1
ATOM 724 C C . LEU A 1 92 ? 0.775 31.094 12.734 1 97.12 92 LEU A C 1
ATOM 726 O O . LEU A 1 92 ? 0.897 32.156 13.359 1 97.12 92 LEU A O 1
ATOM 730 N N . ASP A 1 93 ? -0.107 30.906 11.773 1 96.31 93 ASP A N 1
ATOM 731 C CA . ASP A 1 93 ? -0.975 31.984 11.312 1 96.31 93 ASP A CA 1
ATOM 732 C C . ASP A 1 93 ? -1.988 32.375 12.391 1 96.31 93 ASP A C 1
ATOM 734 O O . ASP A 1 93 ? -2.551 33.469 12.359 1 96.31 93 ASP A O 1
ATOM 738 N N . GLU A 1 94 ? -2.27 31.469 13.25 1 94.56 94 GLU A N 1
ATOM 739 C CA . GLU A 1 94 ? -3.158 31.766 14.375 1 94.56 94 GLU A CA 1
ATOM 740 C C . GLU A 1 94 ? -2.502 32.75 15.352 1 94.56 94 GLU A C 1
ATOM 742 O O . GLU A 1 94 ? -3.186 33.375 16.172 1 94.56 94 GLU A O 1
ATOM 747 N N . GLY A 1 95 ? -1.175 32.812 15.25 1 91.69 95 GLY A N 1
ATOM 748 C CA . GLY A 1 95 ? -0.47 33.75 16.109 1 91.69 95 GLY A CA 1
ATOM 749 C C . GLY A 1 95 ? -0.782 35.188 15.805 1 91.69 95 GLY A C 1
ATOM 750 O O . GLY A 1 95 ? -1.177 35.5 14.68 1 91.69 95 GLY A O 1
ATOM 751 N N . ASN A 1 96 ? -0.733 36.094 16.719 1 89.38 96 ASN A N 1
ATOM 752 C CA . ASN A 1 96 ? -1.141 37.5 16.562 1 89.38 96 ASN A CA 1
ATOM 753 C C . ASN A 1 96 ? 0.057 38.406 16.312 1 89.38 96 ASN A C 1
ATOM 755 O O . ASN A 1 96 ? -0.073 39.625 16.344 1 89.38 96 ASN A O 1
ATOM 759 N N . THR A 1 97 ? 1.183 37.844 16.016 1 93.25 97 THR A N 1
ATOM 760 C CA . THR A 1 97 ? 2.357 38.688 15.789 1 93.25 97 THR A CA 1
ATOM 761 C C . THR A 1 97 ? 2.713 38.719 14.305 1 93.25 97 THR A C 1
ATOM 763 O O . THR A 1 97 ? 2.391 37.812 13.555 1 93.25 97 THR A O 1
ATOM 766 N N . GLU A 1 98 ? 3.258 39.875 13.906 1 91.62 98 GLU A N 1
ATOM 767 C CA . GLU A 1 98 ? 3.744 40 12.531 1 91.62 98 GLU A CA 1
ATOM 768 C C . GLU A 1 98 ? 4.766 38.906 12.211 1 91.62 98 GLU A C 1
ATOM 770 O O . GLU A 1 98 ? 4.777 38.375 11.094 1 91.62 98 GLU A O 1
ATOM 775 N N . LYS A 1 99 ? 5.535 38.656 13.195 1 94.44 99 LYS A N 1
ATOM 776 C CA . LYS A 1 99 ? 6.535 37.594 13.016 1 94.44 99 LYS A CA 1
ATOM 777 C C . LYS A 1 99 ? 5.879 36.25 12.742 1 94.44 99 LYS A C 1
ATOM 779 O O . LYS A 1 99 ? 6.312 35.5 11.859 1 94.44 99 LYS A O 1
ATOM 784 N N . SER A 1 100 ? 4.934 35.906 13.414 1 95 100 SER A N 1
ATOM 785 C CA . SER A 1 100 ? 4.223 34.656 13.227 1 95 100 SER A CA 1
ATOM 786 C C . SER A 1 100 ? 3.562 34.594 11.852 1 95 100 SER A C 1
ATOM 788 O O . SER A 1 100 ? 3.584 33.531 11.195 1 95 100 SER A O 1
ATOM 790 N N . HIS A 1 101 ? 3.1 35.688 11.375 1 94.88 101 HIS A N 1
ATOM 791 C CA . HIS A 1 101 ? 2.449 35.75 10.07 1 94.88 101 HIS A CA 1
ATOM 792 C C . HIS A 1 101 ? 3.455 35.531 8.945 1 94.88 101 HIS A C 1
ATOM 794 O O . HIS A 1 101 ? 3.156 34.844 7.957 1 94.88 101 HIS A O 1
ATOM 800 N N . GLY A 1 102 ? 4.547 36.188 9.086 1 94.94 102 GLY A N 1
ATOM 801 C CA . GLY A 1 102 ? 5.598 36 8.102 1 94.94 102 GLY A CA 1
ATOM 802 C C . GLY A 1 102 ? 6.062 34.531 8.016 1 94.94 102 GLY A C 1
ATOM 803 O O . GLY A 1 102 ? 6.266 34.031 6.918 1 94.94 102 GLY A O 1
ATOM 804 N N . MET A 1 103 ? 6.238 33.875 9.156 1 97.44 103 MET A N 1
ATOM 805 C CA . MET A 1 103 ? 6.633 32.469 9.203 1 97.44 103 MET A CA 1
ATOM 806 C C . MET A 1 103 ? 5.539 31.578 8.617 1 97.44 103 MET A C 1
ATOM 808 O O . MET A 1 103 ? 5.836 30.578 7.957 1 97.44 103 MET A O 1
ATOM 812 N N . ALA A 1 104 ? 4.348 31.938 8.859 1 97.25 104 ALA A N 1
ATOM 813 C CA . ALA A 1 104 ? 3.217 31.203 8.297 1 97.25 104 ALA A CA 1
ATOM 814 C C . ALA A 1 104 ? 3.234 31.25 6.773 1 97.25 104 ALA A C 1
ATOM 816 O O . ALA A 1 104 ? 3.033 30.234 6.113 1 97.25 104 ALA A O 1
ATOM 817 N N . VAL A 1 105 ? 3.471 32.406 6.254 1 96.81 105 VAL A N 1
ATOM 818 C CA . VAL A 1 10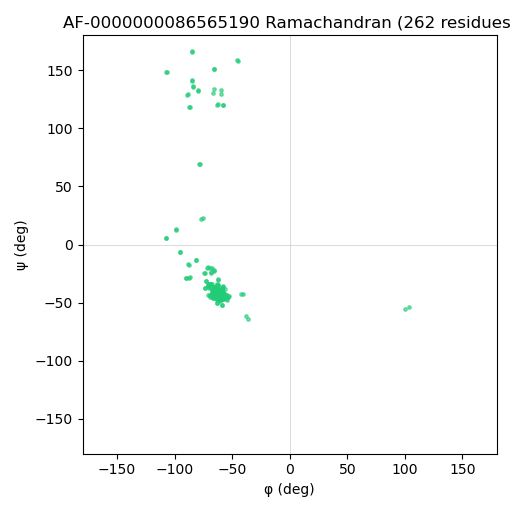5 ? 3.527 32.594 4.809 1 96.81 105 VAL A CA 1
ATOM 819 C C . VAL A 1 105 ? 4.652 31.75 4.223 1 96.81 105 VAL A C 1
ATOM 821 O O . VAL A 1 105 ? 4.473 31.094 3.188 1 96.81 105 VAL A O 1
ATOM 824 N N . ALA A 1 106 ? 5.781 31.766 4.883 1 97.44 106 ALA A N 1
ATOM 825 C CA . ALA A 1 106 ? 6.91 30.953 4.418 1 97.44 106 ALA A CA 1
ATOM 826 C C . ALA A 1 106 ? 6.562 29.469 4.418 1 97.44 106 ALA A C 1
ATOM 828 O O . ALA A 1 106 ? 6.902 28.75 3.48 1 97.44 106 ALA A O 1
ATOM 829 N N . ALA A 1 107 ? 5.938 29.016 5.43 1 97.25 107 ALA A N 1
ATOM 830 C CA . ALA A 1 107 ? 5.52 27.609 5.523 1 97.25 107 ALA A CA 1
ATOM 831 C C . ALA A 1 107 ? 4.562 27.25 4.391 1 97.25 107 ALA A C 1
ATOM 833 O O . ALA A 1 107 ? 4.719 26.219 3.744 1 97.25 107 ALA A O 1
ATOM 834 N N . LEU A 1 108 ? 3.643 28.094 4.098 1 95.88 108 LEU A N 1
ATOM 835 C CA . LEU A 1 108 ? 2.633 27.812 3.082 1 95.88 108 LEU A CA 1
ATOM 836 C C . LEU A 1 108 ? 3.238 27.875 1.684 1 95.88 108 LEU A C 1
ATOM 838 O O . LEU A 1 108 ? 2.82 27.141 0.791 1 95.88 108 LEU A O 1
ATOM 842 N N . GLN A 1 109 ? 4.258 28.75 1.565 1 96.81 109 GLN A N 1
ATOM 843 C CA . GLN A 1 109 ? 4.984 28.766 0.301 1 96.81 109 GLN A CA 1
ATOM 844 C C . GLN A 1 109 ? 5.754 27.469 0.088 1 96.81 109 GLN A C 1
ATOM 846 O O . GLN A 1 109 ? 5.828 26.969 -1.034 1 96.81 109 GLN A O 1
ATOM 851 N N . ALA A 1 110 ? 6.359 26.938 1.108 1 97.62 110 ALA A N 1
ATOM 852 C CA . ALA A 1 110 ? 7.039 25.656 1.036 1 97.62 110 ALA A CA 1
ATOM 853 C C . ALA A 1 110 ? 6.074 24.547 0.608 1 97.62 110 ALA A C 1
ATOM 855 O O . ALA A 1 110 ? 6.445 23.656 -0.15 1 97.62 110 ALA A O 1
ATOM 856 N N . VAL A 1 111 ? 4.848 24.594 1.03 1 98.31 111 VAL A N 1
ATOM 857 C CA . VAL A 1 111 ? 3.832 23.609 0.667 1 98.31 111 VAL A CA 1
ATOM 858 C C . VAL A 1 111 ? 3.643 23.609 -0.849 1 98.31 111 VAL A C 1
ATOM 860 O O . VAL A 1 111 ? 3.539 22.531 -1.459 1 98.31 111 VAL A O 1
ATOM 863 N N . GLU A 1 112 ? 3.623 24.766 -1.396 1 97.44 112 GLU A N 1
ATOM 864 C CA . GLU A 1 112 ? 3.434 24.875 -2.84 1 97.44 112 GLU A CA 1
ATOM 865 C C . GLU A 1 112 ? 4.547 24.156 -3.6 1 97.44 112 GLU A C 1
ATOM 867 O O . GLU A 1 112 ? 4.285 23.453 -4.57 1 97.44 112 GLU A O 1
ATOM 872 N N . GLU A 1 113 ? 5.734 24.375 -3.164 1 97.88 113 GLU A N 1
ATOM 873 C CA . GLU A 1 113 ? 6.875 23.719 -3.805 1 97.88 113 GLU A CA 1
ATOM 874 C C . GLU A 1 113 ? 6.82 22.203 -3.619 1 97.88 113 GLU A C 1
ATOM 876 O O . GLU A 1 113 ? 7.105 21.453 -4.551 1 97.88 113 GLU A O 1
ATOM 881 N N . LEU A 1 114 ? 6.469 21.781 -2.465 1 98.19 114 LEU A N 1
ATOM 882 C CA . LEU A 1 114 ? 6.359 20.359 -2.174 1 98.19 114 LEU A CA 1
ATOM 883 C C . LEU A 1 114 ? 5.266 19.719 -3.021 1 98.19 114 LEU A C 1
ATOM 885 O O . LEU A 1 114 ? 5.438 18.609 -3.523 1 98.19 114 LEU A O 1
ATOM 889 N N . LEU A 1 115 ? 4.172 20.391 -3.199 1 97.25 115 LEU A N 1
ATOM 890 C CA . LEU A 1 115 ? 3.064 19.844 -3.979 1 97.25 115 LEU A CA 1
ATOM 891 C C . LEU A 1 115 ? 3.443 19.734 -5.453 1 97.25 115 LEU A C 1
ATOM 893 O O . LEU A 1 115 ? 3.01 18.797 -6.137 1 97.25 115 LEU A O 1
ATOM 897 N N . LYS A 1 116 ? 4.277 20.734 -5.887 1 97.31 116 LYS A N 1
ATOM 898 C CA . LYS A 1 116 ? 4.801 20.625 -7.242 1 97.31 116 LYS A CA 1
ATOM 899 C C . LYS A 1 116 ? 5.676 19.375 -7.395 1 97.31 116 LYS A C 1
ATOM 901 O O . LYS A 1 116 ? 5.551 18.641 -8.375 1 97.31 116 LYS A O 1
ATOM 906 N N . GLU A 1 117 ? 6.508 19.188 -6.477 1 97.56 117 GLU A N 1
ATOM 907 C CA . GLU A 1 117 ? 7.371 18 -6.48 1 97.56 117 GLU A CA 1
ATOM 908 C C . GLU A 1 117 ? 6.555 16.719 -6.383 1 97.56 117 GLU A C 1
ATOM 910 O O . GLU A 1 117 ? 6.875 15.719 -7.035 1 97.56 117 GLU A O 1
ATOM 915 N N . SER A 1 118 ? 5.531 16.719 -5.531 1 97.19 118 SER A N 1
ATOM 916 C CA . SER A 1 118 ? 4.66 15.555 -5.359 1 97.19 118 SER A CA 1
ATOM 917 C C . SER A 1 118 ? 3.988 15.172 -6.672 1 97.19 118 SER A C 1
ATOM 919 O O . SER A 1 118 ? 3.855 13.984 -6.984 1 97.19 118 SER A O 1
ATOM 921 N N . LYS A 1 119 ? 3.613 16.141 -7.402 1 96.12 119 LYS A N 1
ATOM 922 C CA . LYS A 1 119 ? 2.984 15.883 -8.695 1 96.12 119 LYS A CA 1
ATOM 923 C C . LYS A 1 119 ? 3.955 15.195 -9.656 1 96.12 119 LYS A C 1
ATOM 925 O O . LYS A 1 119 ? 3.572 14.281 -10.383 1 96.12 119 LYS A O 1
ATOM 930 N N . LYS A 1 120 ? 5.16 15.633 -9.672 1 96.62 120 LYS A N 1
ATOM 931 C CA . LYS A 1 120 ? 6.184 15.023 -10.516 1 96.62 120 LYS A CA 1
ATOM 932 C C . LYS A 1 120 ? 6.414 13.562 -10.148 1 96.62 120 LYS A C 1
ATOM 934 O O . LYS A 1 120 ? 6.488 12.703 -11.023 1 96.62 120 LYS A O 1
ATOM 939 N N . THR A 1 121 ? 6.484 13.344 -8.914 1 95.31 121 THR A N 1
ATOM 940 C CA . THR A 1 121 ? 6.742 11.992 -8.438 1 95.31 121 THR A CA 1
ATOM 941 C C . THR A 1 121 ? 5.527 11.094 -8.664 1 95.31 121 THR A C 1
ATOM 943 O O . THR A 1 121 ? 5.672 9.906 -8.961 1 95.31 121 THR A O 1
ATOM 946 N N . CYS A 1 122 ? 4.363 11.648 -8.523 1 93.44 122 CYS A N 1
ATOM 947 C CA . CYS A 1 122 ? 3.139 10.914 -8.828 1 93.44 122 CYS A CA 1
ATOM 948 C C . CYS A 1 122 ? 3.096 10.492 -10.289 1 93.44 122 CYS A C 1
ATOM 950 O O . CYS A 1 122 ? 2.734 9.359 -10.602 1 93.44 122 CYS A O 1
ATOM 952 N N . GLU A 1 123 ? 3.508 11.406 -11.141 1 94.31 123 GLU A N 1
ATOM 953 C CA . GLU A 1 123 ? 3.549 11.109 -12.57 1 94.31 123 GLU A CA 1
ATOM 954 C C . GLU A 1 123 ? 4.578 10.023 -12.875 1 94.31 123 GLU A C 1
ATOM 956 O O . GLU A 1 123 ? 4.324 9.125 -13.688 1 94.31 123 GLU A O 1
ATOM 961 N N . ALA A 1 124 ? 5.684 10.086 -12.25 1 91.69 124 ALA A N 1
ATOM 962 C CA . ALA A 1 124 ? 6.715 9.07 -12.414 1 91.69 124 ALA A CA 1
ATOM 963 C C . ALA A 1 124 ? 6.211 7.699 -11.969 1 91.69 124 ALA A C 1
ATOM 965 O O . ALA A 1 124 ? 6.438 6.695 -12.648 1 91.69 124 ALA A O 1
ATOM 966 N N . PHE A 1 125 ? 5.527 7.652 -10.922 1 89.69 125 PHE A N 1
ATOM 967 C CA . PHE A 1 125 ? 4.93 6.426 -10.398 1 89.69 125 PHE A CA 1
ATOM 968 C C . PHE A 1 125 ? 3.936 5.844 -11.398 1 89.69 125 PHE A C 1
ATOM 970 O O . PHE A 1 125 ? 3.967 4.645 -11.68 1 89.69 125 PHE A O 1
ATOM 977 N N . ASN A 1 126 ? 3.096 6.688 -11.953 1 87.56 126 ASN A N 1
ATOM 978 C CA . ASN A 1 126 ? 2.016 6.25 -12.828 1 87.56 126 ASN A CA 1
ATOM 979 C C . ASN A 1 126 ? 2.543 5.809 -14.195 1 87.56 126 ASN A C 1
ATOM 981 O O . ASN A 1 126 ? 1.935 4.969 -14.859 1 87.56 126 ASN A O 1
ATOM 985 N N . THR A 1 127 ? 3.678 6.285 -14.633 1 87.81 127 THR A N 1
ATOM 986 C CA . THR A 1 127 ? 4.199 5.984 -15.961 1 87.81 127 THR A CA 1
ATOM 987 C C . THR A 1 127 ? 5.168 4.809 -15.914 1 87.81 127 THR A C 1
ATOM 989 O O . THR A 1 127 ? 5.531 4.254 -16.953 1 87.81 127 THR A O 1
ATOM 992 N N . THR A 1 128 ? 5.422 4.418 -14.734 1 82.31 128 THR A N 1
ATOM 993 C CA . THR A 1 128 ? 6.309 3.266 -14.602 1 82.31 128 THR A CA 1
ATOM 994 C C . THR A 1 128 ? 5.516 1.963 -14.68 1 82.31 128 THR A C 1
ATOM 996 O O . THR A 1 128 ? 4.5 1.806 -14 1 82.31 128 THR A O 1
ATOM 999 N N . ALA A 1 129 ? 5.781 1.068 -15.695 1 68.12 129 ALA A N 1
ATOM 1000 C CA . ALA A 1 129 ? 5.074 -0.19 -15.93 1 68.12 129 ALA A CA 1
ATOM 1001 C C . ALA A 1 129 ? 5.242 -1.14 -14.742 1 68.12 129 ALA A C 1
ATOM 1003 O O . ALA A 1 129 ? 6.34 -1.273 -14.195 1 68.12 129 ALA A O 1
ATOM 1004 N N . PRO A 1 130 ? 3.906 -1.515 -14.133 1 58.66 130 PRO A N 1
ATOM 1005 C CA . PRO A 1 130 ? 4.078 -2.57 -13.133 1 58.66 130 PRO A CA 1
ATOM 1006 C C . PRO A 1 130 ? 4.688 -3.844 -13.719 1 58.66 130 PRO A C 1
ATOM 1008 O O . PRO A 1 130 ? 4.625 -4.059 -14.93 1 58.66 130 PRO A O 1
ATOM 1011 N N . LEU A 1 131 ? 5.641 -4.422 -13.141 1 52.34 131 LEU A N 1
ATOM 1012 C CA . LEU A 1 131 ? 5.941 -5.715 -13.742 1 52.34 131 LEU A CA 1
ATOM 1013 C C . LEU A 1 131 ? 4.66 -6.426 -14.172 1 52.34 131 LEU A C 1
ATOM 1015 O O . LEU A 1 131 ? 4.613 -7.047 -15.234 1 52.34 131 LEU A O 1
ATOM 1019 N N . SER A 1 132 ? 3.674 -6.785 -13.258 1 43.75 132 SER A N 1
ATOM 1020 C CA . SER A 1 132 ? 2.578 -7.656 -13.672 1 43.75 132 SER A CA 1
ATOM 1021 C C . SER A 1 132 ? 1.547 -6.891 -14.492 1 43.75 132 SER A C 1
ATOM 1023 O O . SER A 1 132 ? 0.388 -7.301 -14.586 1 43.75 132 SER A O 1
ATOM 1025 N N . SER A 1 133 ? 1.891 -5.832 -15.062 1 36.06 133 SER A N 1
ATOM 1026 C CA . SER A 1 133 ? 0.887 -5.434 -16.047 1 36.06 133 SER A CA 1
ATOM 1027 C C . SER A 1 133 ? 0.766 -6.469 -17.156 1 36.06 133 SER A C 1
ATOM 1029 O O . SER A 1 133 ? 1.751 -7.113 -17.531 1 36.06 133 SER A O 1
ATOM 1031 N N . MET B 1 1 ? -12.508 -3.967 19.312 1 61.84 1 MET B N 1
ATOM 1032 C CA . MET B 1 1 ? -11.141 -3.633 18.922 1 61.84 1 MET B CA 1
ATOM 1033 C C . MET B 1 1 ? -11.008 -2.137 18.656 1 61.84 1 MET B C 1
ATOM 1035 O O . MET B 1 1 ? -11.93 -1.507 18.141 1 61.84 1 MET B O 1
ATOM 1039 N N . ASP B 1 2 ? -9.969 -1.619 19.203 1 86.38 2 ASP B N 1
ATOM 1040 C CA . ASP B 1 2 ? -9.57 -0.237 18.953 1 86.38 2 ASP B CA 1
ATOM 1041 C C . ASP B 1 2 ? -9.336 0.003 17.453 1 86.38 2 ASP B C 1
ATOM 1043 O O . ASP B 1 2 ? -8.773 -0.849 16.766 1 86.38 2 ASP B O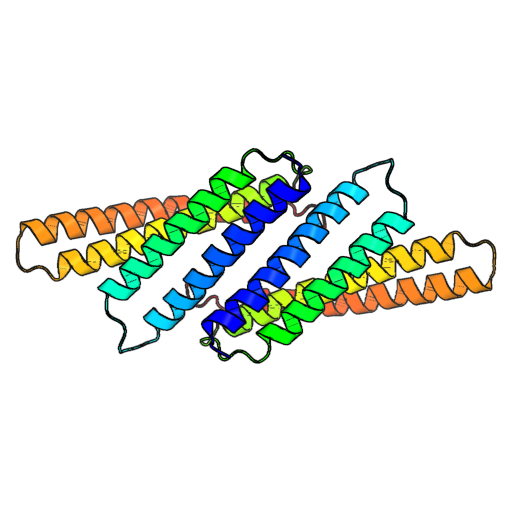 1
ATOM 1047 N N . LEU B 1 3 ? -10.047 0.877 16.891 1 86.25 3 LEU B N 1
ATOM 1048 C CA . LEU B 1 3 ? -9.977 1.213 15.477 1 86.25 3 LEU B CA 1
ATOM 1049 C C . LEU B 1 3 ? -8.523 1.247 15 1 86.25 3 LEU B C 1
ATOM 1051 O O . LEU B 1 3 ? -8.211 0.724 13.93 1 86.25 3 LEU B O 1
ATOM 1055 N N . ALA B 1 4 ? -7.699 1.812 15.797 1 86.94 4 ALA B N 1
ATOM 1056 C CA . ALA B 1 4 ? -6.285 1.921 15.438 1 86.94 4 ALA B CA 1
ATOM 1057 C C . ALA B 1 4 ? -5.641 0.542 15.328 1 86.94 4 ALA B C 1
ATOM 1059 O O . ALA B 1 4 ? -4.863 0.284 14.406 1 86.94 4 ALA B O 1
ATOM 1060 N N . GLU B 1 5 ? -5.98 -0.262 16.266 1 90.5 5 GLU B N 1
ATOM 1061 C CA . GLU B 1 5 ? -5.438 -1.617 16.25 1 90.5 5 GLU B CA 1
ATOM 1062 C C . GLU B 1 5 ? -5.957 -2.408 15.055 1 90.5 5 GLU B C 1
ATOM 1064 O O . GLU B 1 5 ? -5.207 -3.152 14.422 1 90.5 5 GLU B O 1
ATOM 1069 N N . GLY B 1 6 ? -7.207 -2.266 14.789 1 92.62 6 GLY B N 1
ATOM 1070 C CA . GLY B 1 6 ? -7.793 -2.934 13.633 1 92.62 6 GLY B CA 1
ATOM 1071 C C . GLY B 1 6 ? -7.191 -2.486 12.312 1 92.62 6 GLY B C 1
ATOM 1072 O O . GLY B 1 6 ? -6.883 -3.314 11.453 1 92.62 6 GLY B O 1
ATOM 1073 N N . VAL B 1 7 ? -6.934 -1.217 12.234 1 92.62 7 VAL B N 1
ATOM 1074 C CA . VAL B 1 7 ? -6.316 -0.647 11.039 1 92.62 7 VAL B CA 1
ATOM 1075 C C . VAL B 1 7 ? -4.887 -1.167 10.898 1 92.62 7 VAL B C 1
ATOM 1077 O O . VAL B 1 7 ? -4.488 -1.607 9.82 1 92.62 7 VAL B O 1
ATOM 1080 N N . HIS B 1 8 ? -4.215 -1.128 12 1 92.38 8 HIS B N 1
ATOM 1081 C CA . HIS B 1 8 ? -2.832 -1.594 11.969 1 92.38 8 HIS B CA 1
ATOM 1082 C C . HIS B 1 8 ? -2.754 -3.057 11.547 1 92.38 8 HIS B C 1
ATOM 1084 O O . HIS B 1 8 ? -1.875 -3.436 10.766 1 92.38 8 HIS B O 1
ATOM 1090 N N . ARG B 1 9 ? -3.645 -3.871 12.047 1 94.69 9 ARG B N 1
ATOM 1091 C CA . ARG B 1 9 ? -3.658 -5.285 11.688 1 94.69 9 ARG B CA 1
ATOM 1092 C C . ARG B 1 9 ? -3.936 -5.469 10.203 1 94.69 9 ARG B C 1
ATOM 1094 O O . ARG B 1 9 ? -3.244 -6.23 9.523 1 94.69 9 ARG B O 1
ATOM 1101 N N . ALA B 1 10 ? -4.902 -4.77 9.711 1 95.5 10 ALA B N 1
ATOM 1102 C CA . ALA B 1 10 ? -5.242 -4.859 8.289 1 95.5 10 ALA B CA 1
ATOM 1103 C C . ALA B 1 10 ? -4.074 -4.414 7.418 1 95.5 10 ALA B C 1
ATOM 1105 O O . ALA B 1 10 ? -3.729 -5.082 6.441 1 95.5 10 ALA B O 1
ATOM 1106 N N . LEU B 1 11 ? -3.424 -3.371 7.859 1 95 11 LEU B N 1
ATOM 1107 C CA . LEU B 1 11 ? -2.322 -2.818 7.078 1 95 11 LEU B CA 1
ATOM 1108 C C . LEU B 1 11 ? -1.095 -3.719 7.156 1 95 11 LEU B C 1
ATOM 1110 O O . LEU B 1 11 ? -0.339 -3.83 6.188 1 95 11 LEU B O 1
ATOM 1114 N N . SER B 1 12 ? -0.84 -4.297 8.258 1 96 12 SER B N 1
ATOM 1115 C CA . SER B 1 12 ? 0.269 -5.234 8.391 1 96 12 SER B CA 1
ATOM 1116 C C . SER B 1 12 ? 0.073 -6.449 7.488 1 96 12 SER B C 1
ATOM 1118 O O . SER B 1 12 ? 1.02 -6.914 6.852 1 96 12 SER B O 1
ATOM 1120 N N . LEU B 1 13 ? -1.144 -6.938 7.445 1 96.75 13 LEU B N 1
ATOM 1121 C CA . LEU B 1 13 ? -1.461 -8.062 6.574 1 96.75 13 LEU B CA 1
ATOM 1122 C C . LEU B 1 13 ? -1.324 -7.668 5.105 1 96.75 13 LEU B C 1
ATOM 1124 O O . LEU B 1 13 ? -0.836 -8.453 4.289 1 96.75 13 LEU B O 1
ATOM 1128 N N . GLN B 1 14 ? -1.731 -6.469 4.816 1 96 14 GLN B N 1
ATOM 1129 C CA . GLN B 1 14 ? -1.494 -5.934 3.48 1 96 14 GLN B CA 1
ATOM 1130 C C . GLN B 1 14 ? -0.005 -5.926 3.146 1 96 14 GLN B C 1
ATOM 1132 O O . GLN B 1 14 ? 0.392 -6.32 2.049 1 96 14 GLN B O 1
ATOM 1137 N N . ALA B 1 15 ? 0.797 -5.492 4.121 1 95.19 15 ALA B N 1
ATOM 1138 C CA . ALA B 1 15 ? 2.242 -5.434 3.914 1 95.19 15 ALA B CA 1
ATOM 1139 C C . ALA B 1 15 ? 2.818 -6.828 3.678 1 95.19 15 ALA B C 1
ATOM 1141 O O . ALA B 1 15 ? 3.686 -7.008 2.82 1 95.19 15 ALA B O 1
ATOM 1142 N N . LEU B 1 16 ? 2.336 -7.75 4.359 1 95.56 16 LEU B N 1
ATOM 1143 C CA . LEU B 1 16 ? 2.762 -9.133 4.156 1 95.56 16 LEU B CA 1
ATOM 1144 C C . LEU B 1 16 ? 2.361 -9.625 2.771 1 95.56 16 LEU B C 1
ATOM 1146 O O . LEU B 1 16 ? 3.168 -10.242 2.068 1 95.56 16 LEU B O 1
ATOM 1150 N N . GLY B 1 17 ? 1.11 -9.336 2.371 1 96.31 17 GLY B N 1
ATOM 1151 C CA . GLY B 1 17 ? 0.676 -9.68 1.026 1 96.31 17 GLY B CA 1
ATOM 1152 C C . GLY B 1 17 ? 1.533 -9.055 -0.057 1 96.31 17 GLY B C 1
ATOM 1153 O O . GLY B 1 17 ? 1.935 -9.727 -1.007 1 96.31 17 GLY B O 1
ATOM 1154 N N . GLN B 1 18 ? 1.893 -7.84 0.151 1 93.06 18 GLN B N 1
ATOM 1155 C CA . GLN B 1 18 ? 2.76 -7.133 -0.784 1 93.06 18 GLN B CA 1
ATOM 1156 C C . GLN B 1 18 ? 4.156 -7.746 -0.812 1 93.06 18 GLN B C 1
ATOM 1158 O O . GLN B 1 18 ? 4.781 -7.828 -1.871 1 93.06 18 GLN B O 1
ATOM 1163 N N . GLY B 1 19 ? 4.621 -8.086 0.356 1 92.5 19 GLY B N 1
ATOM 1164 C CA . GLY B 1 19 ? 5.91 -8.758 0.411 1 92.5 19 GLY B CA 1
ATOM 1165 C C . GLY B 1 19 ? 5.949 -10.047 -0.396 1 92.5 19 GLY B C 1
ATOM 1166 O O . GLY B 1 19 ? 6.922 -10.312 -1.104 1 92.5 19 GLY B O 1
ATOM 1167 N N . VAL B 1 20 ? 4.949 -10.789 -0.318 1 94.69 20 VAL B N 1
ATOM 1168 C CA . VAL B 1 20 ? 4.898 -12.055 -1.055 1 94.69 20 VAL B CA 1
ATOM 1169 C C . VAL B 1 20 ? 4.773 -11.766 -2.551 1 94.69 20 VAL B C 1
ATOM 1171 O O . VAL B 1 20 ? 5.328 -12.5 -3.375 1 94.69 20 VAL B O 1
ATOM 1174 N N . ASP B 1 21 ? 4.02 -10.742 -2.893 1 93.25 21 ASP B N 1
ATOM 1175 C CA . ASP B 1 21 ? 3.951 -10.312 -4.289 1 93.25 21 ASP B CA 1
ATOM 1176 C C . ASP B 1 21 ? 5.348 -10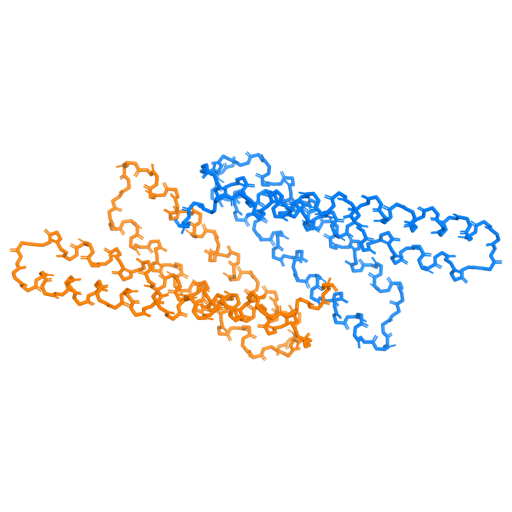.07 -4.855 1 93.25 21 ASP B C 1
ATOM 1178 O O . ASP B 1 21 ? 5.648 -10.484 -5.977 1 93.25 21 ASP B O 1
ATOM 1182 N N . ILE B 1 22 ? 6.156 -9.422 -4.109 1 89.81 22 ILE B N 1
ATOM 1183 C CA . ILE B 1 22 ? 7.523 -9.133 -4.527 1 89.81 22 ILE B CA 1
ATOM 1184 C C . ILE B 1 22 ? 8.305 -10.438 -4.684 1 89.81 22 ILE B C 1
ATOM 1186 O O . ILE B 1 22 ? 9.023 -10.625 -5.668 1 89.81 22 ILE B O 1
ATOM 1190 N N . GLN B 1 23 ? 8.125 -11.289 -3.732 1 91.5 23 GLN B N 1
ATOM 1191 C CA . GLN B 1 23 ? 8.797 -12.578 -3.801 1 91.5 23 GLN B CA 1
ATOM 1192 C C . GLN B 1 23 ? 8.367 -13.367 -5.035 1 91.5 23 GLN B C 1
ATOM 1194 O O . GLN B 1 23 ? 9.195 -13.984 -5.707 1 91.5 23 GLN B O 1
ATOM 1199 N N . LEU B 1 24 ? 7.09 -13.383 -5.328 1 93.56 24 LEU B N 1
ATOM 1200 C CA . LEU B 1 24 ? 6.574 -14.062 -6.512 1 93.56 24 LEU B CA 1
ATOM 1201 C C . LEU B 1 24 ? 7.145 -13.445 -7.781 1 93.56 24 LEU B C 1
ATOM 1203 O O . LEU B 1 24 ? 7.547 -14.164 -8.703 1 93.56 24 LEU B O 1
ATOM 1207 N N . GLY B 1 25 ? 7.148 -12.141 -7.832 1 90 25 GLY B N 1
ATOM 1208 C CA . GLY B 1 25 ? 7.773 -11.461 -8.953 1 90 25 GLY B CA 1
ATOM 1209 C C . GLY B 1 25 ? 9.211 -11.891 -9.188 1 90 25 GLY B C 1
ATOM 1210 O O . GLY B 1 25 ? 9.609 -12.148 -10.32 1 90 25 GLY B O 1
ATOM 1211 N N . MET B 1 26 ? 9.938 -11.961 -8.117 1 87.31 26 MET B N 1
ATOM 1212 C CA . MET B 1 26 ? 11.32 -12.398 -8.219 1 87.31 26 MET B CA 1
ATOM 1213 C C . MET B 1 26 ? 11.406 -13.836 -8.719 1 87.31 26 MET B C 1
ATOM 1215 O O . MET B 1 26 ? 12.297 -14.172 -9.5 1 87.31 26 MET B O 1
ATOM 1219 N N . ALA B 1 27 ? 10.539 -14.609 -8.234 1 91.69 27 ALA B N 1
ATOM 1220 C CA . ALA B 1 27 ? 10.508 -16 -8.672 1 91.69 27 ALA B CA 1
ATOM 1221 C C . ALA B 1 27 ? 10.18 -16.109 -10.156 1 91.69 27 ALA B C 1
ATOM 1223 O O . ALA B 1 27 ? 10.742 -16.953 -10.867 1 91.69 27 ALA B O 1
ATOM 1224 N N . ILE B 1 28 ? 9.289 -15.32 -10.625 1 92.88 28 ILE B N 1
ATOM 1225 C CA . ILE B 1 28 ? 8.914 -15.297 -12.031 1 92.88 28 ILE B CA 1
ATOM 1226 C C . ILE B 1 28 ? 10.117 -14.93 -12.891 1 92.88 28 ILE B C 1
ATOM 1228 O O . ILE B 1 28 ? 10.336 -15.516 -13.953 1 92.88 28 ILE B O 1
ATOM 1232 N N . ASP B 1 29 ? 10.922 -14.008 -12.414 1 87.06 29 ASP B N 1
ATOM 1233 C CA . ASP B 1 29 ? 12.062 -13.508 -13.172 1 87.06 29 ASP B CA 1
ATOM 1234 C C . ASP B 1 29 ? 13.258 -14.453 -13.055 1 87.06 29 ASP B C 1
ATOM 1236 O O . ASP B 1 29 ? 14.258 -14.289 -13.75 1 87.06 29 ASP B O 1
ATOM 1240 N N . SER B 1 30 ? 13.086 -15.344 -12.094 1 90.75 30 SER B N 1
ATOM 1241 C CA . SER B 1 30 ? 14.172 -16.297 -11.875 1 90.75 30 SER B CA 1
ATOM 1242 C C . SER B 1 30 ? 14.016 -17.531 -12.75 1 90.75 30 SER B C 1
ATOM 1244 O O . SER B 1 30 ? 12.977 -18.188 -12.734 1 90.75 30 SER B O 1
ATOM 1246 N N . ILE B 1 31 ? 15.07 -17.906 -13.461 1 88.75 31 ILE B N 1
ATOM 1247 C CA . ILE B 1 31 ? 15.055 -19.094 -14.305 1 88.75 31 ILE B CA 1
ATOM 1248 C C . ILE B 1 31 ? 15.078 -20.344 -13.422 1 88.75 31 ILE B C 1
ATOM 1250 O O . ILE B 1 31 ? 14.719 -21.438 -13.875 1 88.75 31 ILE B O 1
ATOM 1254 N N . LYS B 1 32 ? 15.484 -20.266 -12.195 1 94.19 32 LYS B N 1
ATOM 1255 C CA . LYS B 1 32 ? 15.664 -21.406 -11.305 1 94.19 32 LYS B CA 1
ATOM 1256 C C . LYS B 1 32 ? 14.375 -21.734 -10.562 1 94.19 32 LYS B C 1
ATOM 1258 O O . LYS B 1 32 ? 14.234 -22.828 -10.008 1 94.19 32 LYS B O 1
ATOM 1263 N N . ALA B 1 33 ? 13.469 -20.828 -10.547 1 95.62 33 ALA B N 1
ATOM 1264 C CA . ALA B 1 33 ? 12.273 -21.047 -9.742 1 95.62 33 ALA B CA 1
ATOM 1265 C C . ALA B 1 33 ? 11.289 -21.969 -10.469 1 95.62 33 ALA B C 1
ATOM 1267 O O . ALA B 1 33 ? 10.938 -21.719 -11.625 1 95.62 33 ALA B O 1
ATOM 1268 N N . THR B 1 34 ? 10.805 -22.938 -9.734 1 97.69 34 THR B N 1
ATOM 1269 C CA . THR B 1 34 ? 9.883 -23.922 -10.289 1 97.69 34 THR B CA 1
ATOM 1270 C C . THR B 1 34 ? 8.453 -23.406 -10.242 1 97.69 34 THR B C 1
ATOM 1272 O O . THR B 1 34 ? 8.156 -22.438 -9.547 1 97.69 34 THR B O 1
ATOM 1275 N N . LEU B 1 35 ? 7.602 -24.094 -10.992 1 97.62 35 LEU B N 1
ATOM 1276 C CA . LEU B 1 35 ? 6.172 -23.797 -10.945 1 97.62 35 LEU B CA 1
ATOM 1277 C C . LEU B 1 35 ? 5.613 -24.047 -9.555 1 97.62 35 LEU B C 1
ATOM 1279 O O . LEU B 1 35 ? 4.707 -23.344 -9.102 1 97.62 35 LEU B O 1
ATOM 1283 N N . VAL B 1 36 ? 6.102 -25.047 -8.844 1 97.69 36 VAL B N 1
ATOM 1284 C CA . VAL B 1 36 ? 5.633 -25.391 -7.508 1 97.69 36 VAL B CA 1
ATOM 1285 C C . VAL B 1 36 ? 5.93 -24.25 -6.547 1 97.69 36 VAL B C 1
ATOM 1287 O O . VAL B 1 36 ? 5.09 -23.906 -5.711 1 97.69 36 VAL B O 1
ATOM 1290 N N . VAL B 1 37 ? 7.105 -23.656 -6.656 1 98.25 37 VAL B N 1
ATOM 1291 C CA . VAL B 1 37 ? 7.477 -22.516 -5.828 1 98.25 37 VAL B CA 1
ATOM 1292 C C . VAL B 1 37 ? 6.551 -21.328 -6.125 1 98.25 37 VAL B C 1
ATOM 1294 O O . VAL B 1 37 ? 6.055 -20.672 -5.207 1 98.25 37 VAL B O 1
ATOM 1297 N N . LYS B 1 38 ? 6.328 -21.078 -7.379 1 97.88 38 LYS B N 1
ATOM 1298 C CA . LYS B 1 38 ? 5.457 -19.984 -7.785 1 97.88 38 LYS B CA 1
ATOM 1299 C C . LYS B 1 38 ? 4.027 -20.203 -7.297 1 97.88 38 LYS B C 1
ATOM 1301 O O . LYS B 1 38 ? 3.369 -19.266 -6.836 1 97.88 38 LYS B O 1
ATOM 1306 N N . ARG B 1 39 ? 3.549 -21.406 -7.293 1 98.44 39 ARG B N 1
ATOM 1307 C CA . ARG B 1 39 ? 2.223 -21.719 -6.777 1 98.44 39 ARG B CA 1
ATOM 1308 C C . ARG B 1 39 ? 2.164 -21.516 -5.266 1 98.44 39 ARG B C 1
ATOM 1310 O O . ARG B 1 39 ? 1.195 -20.969 -4.742 1 98.44 39 ARG B O 1
ATOM 1317 N N . ARG B 1 40 ? 3.186 -22 -4.598 1 98.56 40 ARG B N 1
ATOM 1318 C CA . ARG B 1 40 ? 3.229 -21.844 -3.146 1 98.56 40 ARG B CA 1
ATOM 1319 C C . ARG B 1 40 ? 3.182 -20.375 -2.752 1 98.56 40 ARG B C 1
ATOM 1321 O O . ARG B 1 40 ? 2.443 -20 -1.843 1 98.56 40 ARG B O 1
ATOM 1328 N N . LEU B 1 41 ? 3.947 -19.562 -3.387 1 97.88 41 LEU B N 1
ATOM 1329 C CA . LEU B 1 41 ? 3.967 -18.141 -3.115 1 97.88 41 LEU B CA 1
ATOM 1330 C C . LEU B 1 41 ? 2.609 -17.5 -3.41 1 97.88 41 LEU B C 1
ATOM 1332 O O . LEU B 1 41 ? 2.121 -16.688 -2.635 1 97.88 41 LEU B O 1
ATOM 1336 N N . SER B 1 42 ? 2.018 -17.875 -4.512 1 98.38 42 SER B N 1
ATOM 1337 C CA . SER B 1 42 ? 0.718 -17.312 -4.863 1 98.38 42 SER B CA 1
ATOM 1338 C C . SER B 1 42 ? -0.347 -17.703 -3.844 1 98.38 42 SER B C 1
ATOM 1340 O O . SER B 1 42 ? -1.21 -16.891 -3.5 1 98.38 42 SER B O 1
ATOM 1342 N N . CYS B 1 43 ? -0.271 -18.922 -3.33 1 98.62 43 CYS B N 1
ATOM 1343 C CA . CYS B 1 43 ? -1.21 -19.359 -2.305 1 98.62 43 CYS B CA 1
ATOM 1344 C C . CYS B 1 43 ? -1.002 -18.594 -1.006 1 98.62 43 CYS B C 1
ATOM 1346 O O . CYS B 1 43 ? -1.967 -18.266 -0.318 1 98.62 43 CYS B O 1
ATOM 1348 N N . GLU B 1 44 ? 0.227 -18.344 -0.687 1 98.06 44 GLU B N 1
ATOM 1349 C CA . GLU B 1 44 ? 0.542 -17.531 0.482 1 98.06 44 GLU B CA 1
ATOM 1350 C C . GLU B 1 44 ? -0.009 -16.109 0.333 1 98.06 44 GLU B C 1
ATOM 1352 O O . GLU B 1 44 ? -0.535 -15.539 1.29 1 98.06 44 GLU B O 1
ATOM 1357 N N . MET B 1 45 ? 0.097 -15.617 -0.847 1 97.88 45 MET B N 1
ATOM 1358 C CA . MET B 1 45 ? -0.47 -14.305 -1.158 1 97.88 45 MET B CA 1
ATOM 1359 C C . MET B 1 45 ? -1.972 -14.289 -0.895 1 97.88 45 MET B C 1
ATOM 1361 O O . MET B 1 45 ? -2.486 -13.352 -0.277 1 97.88 45 MET B O 1
ATOM 1365 N N . VAL B 1 46 ? -2.686 -15.289 -1.356 1 98.75 46 VAL B N 1
ATOM 1366 C CA . VAL B 1 46 ? -4.129 -15.383 -1.177 1 98.75 46 VAL B CA 1
ATOM 1367 C C . VAL B 1 46 ? -4.473 -15.32 0.31 1 98.75 46 VAL B C 1
ATOM 1369 O O . VAL B 1 46 ? -5.391 -14.602 0.713 1 98.75 46 VAL B O 1
ATOM 1372 N N . LYS B 1 47 ? -3.674 -16.031 1.065 1 98.62 47 LYS B N 1
ATOM 1373 C CA . LYS B 1 47 ? -3.928 -16.094 2.502 1 98.62 47 LYS B CA 1
ATOM 1374 C C . LYS B 1 47 ? -3.82 -14.719 3.145 1 98.62 47 LYS B C 1
ATOM 1376 O O . LYS B 1 47 ? -4.707 -14.312 3.895 1 98.62 47 LYS B O 1
ATOM 1381 N N . TYR B 1 48 ? -2.803 -14 2.859 1 98.06 48 TYR B N 1
ATOM 1382 C CA . TYR B 1 48 ? -2.572 -12.703 3.482 1 98.06 48 TYR B CA 1
ATOM 1383 C C . TYR B 1 48 ? -3.602 -11.688 3.014 1 98.06 48 TYR B C 1
ATOM 1385 O O . TYR B 1 48 ? -4.16 -10.938 3.822 1 98.06 48 TYR B O 1
ATOM 1393 N N . TRP B 1 49 ? -3.9 -11.648 1.758 1 98.06 49 TRP B N 1
ATOM 1394 C CA . TRP B 1 49 ? -4.871 -10.695 1.242 1 98.06 49 TRP B CA 1
ATOM 1395 C C . TRP B 1 49 ? -6.277 -11.031 1.722 1 98.06 49 TRP B C 1
ATOM 1397 O O . TRP B 1 49 ? -7.098 -10.141 1.953 1 98.06 49 TRP B O 1
ATOM 1407 N N . HIS B 1 50 ? -6.547 -12.344 1.851 1 98.31 50 HIS B N 1
ATOM 1408 C CA . HIS B 1 50 ? -7.82 -12.766 2.428 1 98.31 50 HIS B CA 1
ATOM 1409 C C . HIS B 1 50 ? -7.977 -12.25 3.854 1 98.31 50 HIS B C 1
ATOM 1411 O O . HIS B 1 50 ? -9 -11.656 4.195 1 98.31 50 HIS B O 1
ATOM 1417 N N . GLN B 1 51 ? -6.957 -12.445 4.605 1 97.94 51 GLN B N 1
ATOM 1418 C CA . GLN B 1 51 ? -6.98 -11.984 5.988 1 97.94 51 GLN B CA 1
ATOM 1419 C C . GLN B 1 51 ? -7.074 -10.461 6.059 1 97.94 51 GLN B C 1
ATOM 1421 O O . GLN B 1 51 ? -7.789 -9.914 6.902 1 97.94 51 GLN B O 1
ATOM 1426 N N . ALA B 1 52 ? -6.324 -9.75 5.238 1 97.31 52 ALA B N 1
ATOM 1427 C CA . ALA B 1 52 ? -6.426 -8.289 5.176 1 97.31 52 ALA B CA 1
ATOM 1428 C C . ALA B 1 52 ? -7.855 -7.852 4.879 1 97.31 52 ALA B C 1
ATOM 1430 O O . ALA B 1 52 ? -8.375 -6.934 5.512 1 97.31 52 ALA B O 1
ATOM 1431 N N . GLN B 1 53 ? -8.469 -8.492 3.943 1 96.69 53 GLN B N 1
ATOM 1432 C CA . GLN B 1 53 ? -9.844 -8.203 3.559 1 96.69 53 GLN B CA 1
ATOM 1433 C C . GLN B 1 53 ? -10.805 -8.43 4.723 1 96.69 53 GLN B C 1
ATOM 1435 O O . GLN B 1 53 ? -11.68 -7.602 4.988 1 96.69 53 GLN B O 1
ATOM 1440 N N . GLU B 1 54 ? -10.641 -9.562 5.426 1 96.62 54 GLU B N 1
ATOM 1441 C CA . GLU B 1 54 ? -11.492 -9.883 6.562 1 96.62 54 GLU B CA 1
ATOM 1442 C C . GLU B 1 54 ? -11.352 -8.844 7.672 1 96.62 54 GLU B C 1
ATOM 1444 O O . GLU B 1 54 ? -12.32 -8.555 8.383 1 96.62 54 GLU B O 1
ATOM 1449 N N . ASN B 1 55 ? -10.234 -8.25 7.793 1 94.75 55 ASN B N 1
ATOM 1450 C CA . ASN B 1 55 ? -9.961 -7.312 8.883 1 94.75 55 ASN B CA 1
ATOM 1451 C C . ASN B 1 55 ? -10.398 -5.895 8.523 1 94.75 55 ASN B C 1
ATOM 1453 O O . ASN B 1 55 ? -10.789 -5.125 9.398 1 94.75 55 ASN B O 1
ATOM 1457 N N . ILE B 1 56 ? -10.391 -5.562 7.258 1 93.56 56 ILE B N 1
ATOM 1458 C CA . ILE B 1 56 ? -10.648 -4.172 6.887 1 93.56 56 ILE B CA 1
ATOM 1459 C C . ILE B 1 56 ? -12.141 -3.959 6.68 1 93.56 56 ILE B C 1
ATOM 1461 O O . ILE B 1 56 ? -12.656 -2.859 6.906 1 93.56 56 ILE B O 1
ATOM 1465 N N . VAL B 1 57 ? -12.828 -4.996 6.281 1 89.69 57 VAL B N 1
ATOM 1466 C CA . VAL B 1 57 ? -14.211 -4.867 5.824 1 89.69 57 VAL B CA 1
ATOM 1467 C C . VAL B 1 57 ? -15.102 -4.43 6.988 1 89.69 57 VAL B C 1
ATOM 1469 O O . VAL B 1 57 ? -16.141 -3.811 6.777 1 89.69 57 VAL B O 1
ATOM 1472 N N . ASN B 1 58 ? -14.742 -4.637 8.188 1 84.94 58 ASN B N 1
ATOM 1473 C CA . ASN B 1 58 ? -15.617 -4.32 9.312 1 84.94 58 ASN B CA 1
ATOM 1474 C C . ASN B 1 58 ? -15.125 -3.096 10.078 1 84.94 58 ASN B C 1
ATOM 1476 O O . ASN B 1 58 ? -15.656 -2.77 11.141 1 84.94 58 ASN B O 1
ATOM 1480 N N . LEU B 1 59 ? -14.133 -2.455 9.609 1 88.25 59 LEU B N 1
ATOM 1481 C CA . LEU B 1 59 ? -13.633 -1.263 10.289 1 88.25 59 LEU B CA 1
ATOM 1482 C C . LEU B 1 59 ? -14.445 -0.033 9.883 1 88.25 59 LEU B C 1
ATOM 1484 O O . LEU B 1 59 ? -14.812 0.119 8.719 1 88.25 59 LEU B O 1
ATOM 1488 N N . PRO B 1 60 ? -14.766 0.769 10.914 1 85.44 60 PRO B N 1
ATOM 1489 C CA . PRO B 1 60 ? -15.477 2.018 10.641 1 85.44 60 PRO B CA 1
ATOM 1490 C C . PRO B 1 60 ? -14.562 3.119 10.117 1 85.44 60 PRO B C 1
ATOM 1492 O O . PRO B 1 60 ? -14.25 4.07 10.844 1 85.44 60 PRO B O 1
ATOM 1495 N N . LEU B 1 61 ? -14.094 3.014 9.031 1 79.62 61 LEU B N 1
ATOM 1496 C CA . LEU B 1 61 ? -13.172 3.977 8.438 1 79.62 61 LEU B CA 1
ATOM 1497 C C . LEU B 1 61 ? -13.938 5.125 7.781 1 79.62 61 LEU B C 1
ATOM 1499 O O . LEU B 1 61 ? -15.094 4.957 7.379 1 79.62 61 LEU B O 1
ATOM 1503 N N . ALA B 1 62 ? -13.312 6.363 7.996 1 68.44 62 ALA B N 1
ATOM 1504 C CA . ALA B 1 62 ? -13.938 7.543 7.406 1 68.44 62 ALA B CA 1
ATOM 1505 C C . ALA B 1 62 ? -14.352 7.281 5.961 1 68.44 62 ALA B C 1
ATOM 1507 O O . ALA B 1 62 ? -13.711 6.496 5.258 1 68.44 62 ALA B O 1
ATOM 1508 N N . ASN B 1 63 ? -15.289 8.109 5.59 1 64.38 63 ASN B N 1
ATOM 1509 C CA . ASN B 1 63 ? -15.883 7.914 4.27 1 64.38 63 ASN B CA 1
ATOM 1510 C C . ASN B 1 63 ? -14.867 8.164 3.156 1 64.38 63 ASN B C 1
ATOM 1512 O O . ASN B 1 63 ? -13.922 8.938 3.334 1 64.38 63 ASN B O 1
ATOM 1516 N N . GLY B 1 64 ? -14.703 7.422 2.182 1 69.75 64 GLY B N 1
ATOM 1517 C CA . GLY B 1 64 ? -13.906 7.516 0.968 1 69.75 64 GLY B CA 1
ATOM 1518 C C . GLY B 1 64 ? -12.609 6.73 1.043 1 69.75 64 GLY B C 1
ATOM 1519 O O . GLY B 1 64 ? -12.352 5.859 0.207 1 69.75 64 GLY B O 1
ATOM 1520 N N . TRP B 1 65 ? -11.797 7.137 2.201 1 72.06 65 TRP B N 1
ATOM 1521 C CA . TRP B 1 65 ? -10.531 6.41 2.314 1 72.06 65 TRP B CA 1
ATOM 1522 C C . TRP B 1 65 ? -10.773 4.938 2.617 1 72.06 65 TRP B C 1
ATOM 1524 O O . TRP B 1 65 ? -10.148 4.062 2.02 1 72.06 65 TRP B O 1
ATOM 1534 N N . GLY B 1 66 ? -11.734 4.75 3.494 1 77.5 66 GLY B N 1
ATOM 1535 C CA . GLY B 1 66 ? -12.055 3.377 3.857 1 77.5 66 GLY B CA 1
ATOM 1536 C C . GLY B 1 66 ? -12.547 2.547 2.688 1 77.5 66 GLY B C 1
ATOM 1537 O O . GLY B 1 66 ? -12.07 1.432 2.465 1 77.5 66 GLY B O 1
ATOM 1538 N N . GLU B 1 67 ? -13.453 3.182 1.967 1 84.38 67 GLU B N 1
ATOM 1539 C CA . GLU B 1 67 ? -14.039 2.473 0.831 1 84.38 67 GLU B CA 1
ATOM 1540 C C . GLU B 1 67 ? -12.992 2.213 -0.251 1 84.38 67 GLU B C 1
ATOM 1542 O O . GLU B 1 67 ? -12.922 1.112 -0.804 1 84.38 67 GLU B O 1
ATOM 1547 N N . LYS B 1 68 ? -12.242 3.154 -0.532 1 85.88 68 LYS B N 1
ATOM 1548 C CA . LYS B 1 68 ? -11.219 3.008 -1.559 1 85.88 68 LYS B CA 1
ATOM 1549 C C . LYS B 1 68 ? -10.211 1.922 -1.182 1 85.88 68 LYS B C 1
ATOM 1551 O O . LYS B 1 68 ? -9.836 1.101 -2.02 1 85.88 68 LYS B O 1
ATOM 1556 N N . HIS B 1 69 ? -9.805 1.986 0.107 1 88.69 69 HIS B N 1
ATOM 1557 C CA . HIS B 1 69 ? -8.844 0.984 0.557 1 88.69 69 HIS B CA 1
ATOM 1558 C C . HIS B 1 69 ? -9.453 -0.413 0.532 1 88.69 69 HIS B C 1
ATOM 1560 O O . HIS B 1 69 ? -8.758 -1.393 0.25 1 88.69 69 HIS B O 1
ATOM 1566 N N . GLN B 1 70 ? -10.695 -0.53 0.861 1 92 70 GLN B N 1
ATOM 1567 C CA . GLN B 1 70 ? -11.383 -1.814 0.782 1 92 70 GLN B CA 1
ATOM 1568 C C . GLN B 1 70 ? -11.375 -2.355 -0.645 1 92 70 GLN B C 1
ATOM 1570 O O . GLN B 1 70 ? -11.125 -3.543 -0.863 1 92 70 GLN B O 1
ATOM 1575 N N . PHE B 1 71 ? -11.602 -1.481 -1.623 1 93.12 71 PHE B N 1
ATOM 1576 C CA . PHE B 1 71 ? -11.562 -1.888 -3.023 1 93.12 71 PHE B CA 1
ATOM 1577 C C . PHE B 1 71 ? -10.156 -2.324 -3.42 1 93.12 71 PHE B C 1
ATOM 1579 O O . PHE B 1 71 ? -9.992 -3.301 -4.156 1 93.12 71 PHE B O 1
ATOM 1586 N N . PHE B 1 72 ? -9.203 -1.669 -2.918 1 93.31 72 PHE B N 1
ATOM 1587 C CA . PHE B 1 72 ? -7.82 -2.023 -3.217 1 93.31 72 PHE B CA 1
ATOM 1588 C C . PHE B 1 72 ? -7.496 -3.422 -2.703 1 93.31 72 PHE B C 1
ATOM 1590 O O . PHE B 1 72 ? -6.949 -4.246 -3.438 1 93.31 72 PHE B O 1
ATOM 1597 N N . VAL B 1 73 ? -7.801 -3.703 -1.459 1 96.25 73 VAL B N 1
ATOM 1598 C CA . VAL B 1 73 ? -7.52 -4.996 -0.845 1 96.25 73 VAL B CA 1
ATOM 1599 C C . VAL B 1 73 ? -8.273 -6.098 -1.588 1 96.25 73 VAL B C 1
ATOM 1601 O O . VAL B 1 73 ? -7.719 -7.164 -1.857 1 96.25 73 VAL B O 1
ATOM 1604 N N . GLN B 1 74 ? -9.492 -5.824 -1.957 1 96.75 74 GLN B N 1
ATOM 1605 C CA . GLN B 1 74 ? -10.281 -6.785 -2.713 1 96.75 74 GLN B CA 1
ATOM 1606 C C . GLN B 1 74 ? -9.656 -7.066 -4.074 1 96.75 74 GLN B C 1
ATOM 1608 O O . GLN B 1 74 ? -9.562 -8.219 -4.496 1 96.75 74 GLN B O 1
ATOM 1613 N N . TRP B 1 75 ? -9.289 -6.031 -4.734 1 97.44 75 TRP B N 1
ATOM 1614 C CA . TRP B 1 75 ? -8.641 -6.145 -6.035 1 97.44 75 TRP B CA 1
ATOM 1615 C C . TRP B 1 75 ? -7.402 -7.031 -5.949 1 97.44 75 TRP B C 1
ATOM 1617 O O . TRP B 1 75 ? -7.25 -7.973 -6.734 1 97.44 75 TRP B O 1
ATOM 1627 N N . LYS B 1 76 ? -6.559 -6.797 -4.953 1 96.75 76 LYS B N 1
ATOM 1628 C CA . LYS B 1 76 ? -5.316 -7.551 -4.805 1 96.75 76 LYS B CA 1
ATOM 1629 C C . LYS B 1 76 ? -5.598 -8.992 -4.391 1 96.75 76 LYS B C 1
ATOM 1631 O O . LYS B 1 76 ? -4.875 -9.914 -4.785 1 96.75 76 LYS B O 1
ATOM 1636 N N . HIS B 1 77 ? -6.605 -9.227 -3.6 1 98.12 77 HIS B N 1
ATOM 1637 C CA . HIS B 1 77 ? -7.012 -10.578 -3.207 1 98.12 77 HIS B CA 1
ATOM 1638 C C . HIS B 1 77 ? -7.434 -11.398 -4.418 1 98.12 77 HIS B C 1
ATOM 1640 O O . HIS B 1 77 ? -7.004 -12.547 -4.574 1 98.12 77 HIS B O 1
ATOM 1646 N N . ILE B 1 78 ? -8.211 -10.812 -5.297 1 98.31 78 ILE B N 1
ATOM 1647 C CA . ILE B 1 78 ? -8.688 -11.492 -6.5 1 98.31 78 ILE B CA 1
ATOM 1648 C C . ILE B 1 78 ? -7.504 -11.805 -7.418 1 98.31 78 ILE B C 1
ATOM 1650 O O . ILE B 1 78 ? -7.402 -12.906 -7.961 1 98.31 78 ILE B O 1
ATOM 1654 N N . GLU B 1 79 ? -6.633 -10.844 -7.539 1 97.31 79 GLU B N 1
ATOM 1655 C CA . GLU B 1 79 ? -5.438 -11.07 -8.344 1 97.31 79 GLU B CA 1
ATOM 1656 C C . GLU B 1 79 ? -4.602 -12.219 -7.777 1 97.31 79 GLU B C 1
ATOM 1658 O O . GLU B 1 79 ? -4.043 -13.016 -8.531 1 97.31 79 GLU B O 1
ATOM 1663 N N . ALA B 1 80 ? -4.469 -12.25 -6.461 1 98.06 80 ALA B N 1
ATOM 1664 C CA . ALA B 1 80 ? -3.736 -13.344 -5.824 1 98.06 80 ALA B CA 1
ATOM 1665 C C . ALA B 1 80 ? -4.375 -14.695 -6.137 1 98.06 80 ALA B C 1
ATOM 1667 O O . ALA B 1 80 ? -3.676 -15.656 -6.449 1 98.06 80 ALA B O 1
ATOM 1668 N N . LYS B 1 81 ? -5.684 -14.789 -6.055 1 98.56 81 LYS B N 1
ATOM 1669 C CA . LYS B 1 81 ? -6.402 -16.016 -6.387 1 98.56 81 LYS B CA 1
ATOM 1670 C C . LYS B 1 81 ? -6.156 -16.422 -7.836 1 98.56 81 LYS B C 1
ATOM 1672 O O . LYS B 1 81 ? -5.965 -17.609 -8.125 1 98.56 81 LYS B O 1
ATOM 1677 N N . ALA B 1 82 ? -6.215 -15.398 -8.734 1 98.56 82 ALA B N 1
ATOM 1678 C CA . ALA B 1 82 ? -5.965 -15.688 -10.141 1 98.56 82 ALA B CA 1
ATOM 1679 C C . ALA B 1 82 ? -4.574 -16.281 -10.336 1 98.56 82 ALA B C 1
ATOM 1681 O O . ALA B 1 82 ? -4.414 -17.2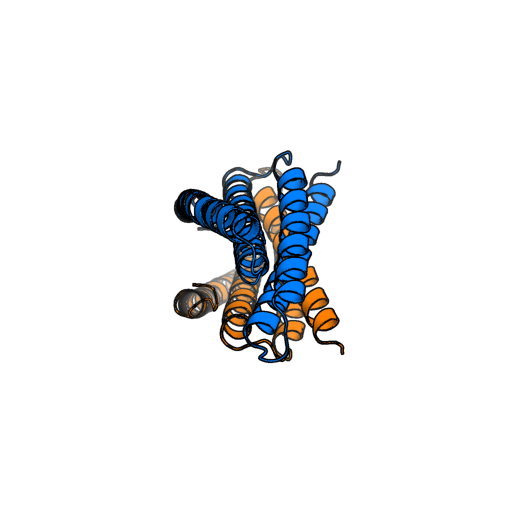66 -11.062 1 98.56 82 ALA B O 1
ATOM 1682 N N . ALA B 1 83 ? -3.604 -15.688 -9.68 1 98.06 83 ALA B N 1
ATOM 1683 C CA . ALA B 1 83 ? -2.236 -16.188 -9.789 1 98.06 83 ALA B CA 1
ATOM 1684 C C . ALA B 1 83 ? -2.137 -17.625 -9.273 1 98.06 83 ALA B C 1
ATOM 1686 O O . ALA B 1 83 ? -1.504 -18.469 -9.906 1 98.06 83 ALA B O 1
ATOM 1687 N N . ALA B 1 84 ? -2.736 -17.922 -8.117 1 98.56 84 ALA B N 1
ATOM 1688 C CA . ALA B 1 84 ? -2.703 -19.266 -7.539 1 98.56 84 ALA B CA 1
ATOM 1689 C C . ALA B 1 84 ? -3.332 -20.281 -8.484 1 98.56 84 ALA B C 1
ATOM 1691 O O . ALA B 1 84 ? -2.771 -21.359 -8.711 1 98.56 84 ALA B O 1
ATOM 1692 N N . CYS B 1 85 ? -4.434 -19.922 -9.055 1 98.44 85 CYS B N 1
ATOM 1693 C CA . CYS B 1 85 ? -5.109 -20.797 -10 1 98.44 85 CYS B CA 1
ATOM 1694 C C . CYS B 1 85 ? -4.273 -21 -11.258 1 98.44 85 CYS B C 1
ATOM 1696 O O . CYS B 1 85 ? -4.207 -22.109 -11.789 1 98.44 85 CYS B O 1
ATOM 1698 N N . TYR B 1 86 ? -3.672 -19.953 -11.75 1 98.44 86 TYR B N 1
ATOM 1699 C CA . TYR B 1 86 ? -2.85 -20.016 -12.953 1 98.44 86 TYR B CA 1
ATOM 1700 C C . TYR B 1 86 ? -1.704 -21 -12.789 1 98.44 86 TYR B C 1
ATOM 1702 O O . TYR B 1 86 ? -1.538 -21.906 -13.602 1 98.44 86 TYR B O 1
ATOM 1710 N N . TYR B 1 87 ? -0.977 -20.844 -11.742 1 98.19 87 TYR B N 1
ATOM 1711 C CA . TYR B 1 87 ? 0.174 -21.719 -11.547 1 98.19 87 TYR B CA 1
ATOM 1712 C C . TYR B 1 87 ? -0.27 -23.141 -11.211 1 98.19 87 TYR B C 1
ATOM 1714 O O . TYR B 1 87 ? 0.391 -24.109 -11.594 1 98.19 87 TYR B O 1
ATOM 1722 N N . HIS B 1 88 ? -1.355 -23.281 -10.5 1 98.12 88 HIS B N 1
ATOM 1723 C CA . HIS B 1 88 ? -1.922 -24.594 -10.273 1 98.12 88 HIS B CA 1
ATOM 1724 C C . HIS B 1 88 ? -2.275 -25.281 -11.594 1 98.12 88 HIS B C 1
ATOM 1726 O O . HIS B 1 88 ? -1.953 -26.453 -11.805 1 98.12 88 HIS B O 1
ATOM 1732 N N . GLY B 1 89 ? -2.941 -24.531 -12.5 1 98.06 89 GLY B N 1
ATOM 1733 C CA . GLY B 1 89 ? -3.273 -25.062 -13.812 1 98.06 89 GLY B CA 1
ATOM 1734 C C . GLY B 1 89 ? -2.055 -25.484 -14.609 1 98.06 89 GLY B C 1
ATOM 1735 O O . GLY B 1 89 ? -2.062 -26.531 -15.266 1 98.06 89 GLY B O 1
ATOM 1736 N N . LEU B 1 90 ? -1.075 -24.625 -14.578 1 97.56 90 LEU B N 1
ATOM 1737 C CA . LEU B 1 90 ? 0.147 -24.953 -15.305 1 97.56 90 LEU B CA 1
ATOM 1738 C C . LEU B 1 90 ? 0.774 -26.234 -14.781 1 97.56 90 LEU B C 1
ATOM 1740 O O . LEU B 1 90 ? 1.268 -27.062 -15.555 1 97.56 90 LEU B O 1
ATOM 1744 N N . ILE B 1 91 ? 0.806 -26.422 -13.484 1 97.62 91 ILE B N 1
ATOM 1745 C CA . ILE B 1 91 ? 1.375 -27.625 -12.875 1 97.62 91 ILE B CA 1
ATOM 1746 C C . ILE B 1 91 ? 0.572 -28.844 -13.289 1 97.62 91 ILE B C 1
ATOM 1748 O O . ILE B 1 91 ? 1.146 -29.875 -13.648 1 97.62 91 ILE B O 1
ATOM 1752 N N . LEU B 1 92 ? -0.72 -28.75 -13.234 1 97.12 92 LEU B N 1
ATOM 1753 C CA . LEU B 1 92 ? -1.589 -29.844 -13.648 1 97.12 92 LEU B CA 1
ATOM 1754 C C . LEU B 1 92 ? -1.35 -30.219 -15.109 1 97.12 92 LEU B C 1
ATOM 1756 O O . LEU B 1 92 ? -1.382 -31.391 -15.477 1 97.12 92 LEU B O 1
ATOM 1760 N N . ASP B 1 93 ? -1.121 -29.188 -15.938 1 96.25 93 ASP B N 1
ATOM 1761 C CA . ASP B 1 93 ? -0.952 -29.391 -17.375 1 96.25 93 ASP B CA 1
ATOM 1762 C C . ASP B 1 93 ? 0.346 -30.141 -17.672 1 96.25 93 ASP B C 1
ATOM 1764 O O . ASP B 1 93 ? 0.498 -30.719 -18.75 1 96.25 93 ASP B O 1
ATOM 1768 N N . GLU B 1 94 ? 1.267 -30.062 -16.797 1 94.5 94 GLU B N 1
ATOM 1769 C CA . GLU B 1 94 ? 2.508 -30.812 -16.953 1 94.5 94 GLU B CA 1
ATOM 1770 C C . GLU B 1 94 ? 2.268 -32.312 -16.797 1 94.5 94 GLU B C 1
ATOM 1772 O O . GLU B 1 94 ? 3.098 -33.125 -17.219 1 94.5 94 GLU B O 1
ATOM 1777 N N . GLY B 1 95 ? 1.134 -32.625 -16.156 1 91.75 95 GLY B N 1
ATOM 1778 C CA . GLY B 1 95 ? 0.802 -34.031 -16.016 1 91.75 95 GLY B CA 1
ATOM 1779 C C . GLY B 1 95 ? 0.515 -34.719 -17.328 1 91.75 95 GLY B C 1
ATOM 1780 O O . GLY B 1 95 ? 0.131 -34.062 -18.312 1 91.75 95 GLY B O 1
ATOM 1781 N N . ASN B 1 96 ? 0.731 -35.969 -17.516 1 89.38 96 ASN B N 1
ATOM 1782 C CA . ASN B 1 96 ? 0.626 -36.719 -18.766 1 89.38 96 ASN B CA 1
ATOM 1783 C C . ASN B 1 96 ? -0.7 -37.469 -18.859 1 89.38 96 ASN B C 1
ATOM 1785 O O . ASN B 1 96 ? -0.893 -38.281 -19.766 1 89.38 96 ASN B O 1
ATOM 1789 N N . THR B 1 97 ? -1.624 -37.156 -18 1 93.19 97 THR B N 1
ATOM 1790 C CA . THR B 1 97 ? -2.898 -37.844 -18.047 1 93.19 97 THR B CA 1
ATOM 1791 C C . THR B 1 97 ? -4 -36.969 -18.594 1 93.19 97 THR B C 1
ATOM 1793 O O . THR B 1 97 ? -3.912 -35.719 -18.5 1 93.19 97 THR B O 1
ATOM 1796 N N . GLU B 1 98 ? -4.953 -37.594 -19.266 1 91.56 98 GLU B N 1
ATOM 1797 C CA . GLU B 1 98 ? -6.117 -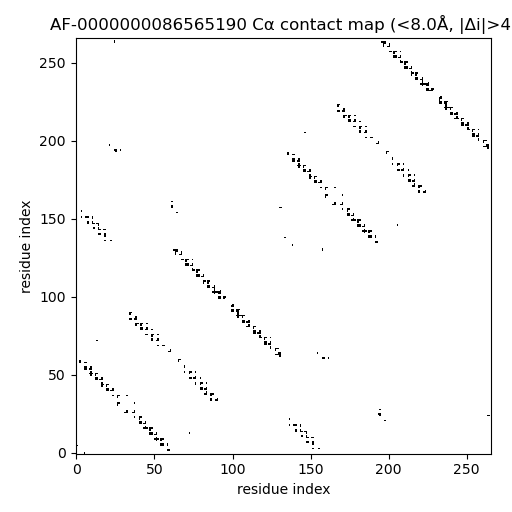36.844 -19.75 1 91.56 98 GLU B CA 1
ATOM 1798 C C . GLU B 1 98 ? -6.836 -36.156 -18.594 1 91.56 98 GLU B C 1
ATOM 1800 O O . GLU B 1 98 ? -7.305 -35 -18.75 1 91.56 98 GLU B O 1
ATOM 1805 N N . LYS B 1 99 ? -6.848 -36.844 -17.531 1 94 99 LYS B N 1
ATOM 1806 C CA . LYS B 1 99 ? -7.48 -36.25 -16.344 1 94 99 LYS B CA 1
ATOM 1807 C C . LYS B 1 99 ? -6.754 -35 -15.906 1 94 99 LYS B C 1
ATOM 1809 O O . LYS B 1 99 ? -7.387 -34 -15.578 1 94 99 LYS B O 1
ATOM 1814 N N . SER B 1 100 ? -5.539 -35 -15.875 1 94.81 100 SER B N 1
ATOM 1815 C CA . SER B 1 100 ? -4.746 -33.812 -15.484 1 94.81 100 SER B CA 1
ATOM 1816 C C . SER B 1 100 ? -4.949 -32.656 -16.453 1 94.81 100 SER B C 1
ATOM 1818 O O . SER B 1 100 ? -5.055 -31.516 -16.031 1 94.81 100 SER B O 1
ATOM 1820 N N . HIS B 1 101 ? -5.137 -32.969 -17.703 1 94.88 101 HIS B N 1
ATOM 1821 C CA . HIS B 1 101 ? -5.34 -31.922 -18.703 1 94.88 101 HIS B CA 1
ATOM 1822 C C . HIS B 1 101 ? -6.703 -31.25 -18.547 1 94.88 101 HIS B C 1
ATOM 1824 O O . HIS B 1 101 ? -6.824 -30.031 -18.703 1 94.88 101 HIS B O 1
ATOM 1830 N N . GLY B 1 102 ? -7.672 -32.062 -18.328 1 94.94 102 GLY B N 1
ATOM 1831 C CA . GLY B 1 102 ? -8.992 -31.531 -18.078 1 94.94 102 GLY B CA 1
ATOM 1832 C C . GLY B 1 102 ? -9.039 -30.609 -16.875 1 94.94 102 GLY B C 1
ATOM 1833 O O . GLY B 1 102 ? -9.664 -29.547 -16.922 1 94.94 102 GLY B O 1
ATOM 1834 N N . MET B 1 103 ? -8.375 -31 -15.773 1 97.38 103 MET B N 1
ATOM 1835 C CA . MET B 1 103 ? -8.305 -30.188 -14.57 1 97.38 103 MET B CA 1
ATOM 1836 C C . MET B 1 103 ? -7.523 -28.906 -14.828 1 97.38 103 MET B C 1
ATOM 1838 O O . MET B 1 103 ? -7.855 -27.844 -14.289 1 97.38 103 MET B O 1
ATOM 1842 N N . ALA B 1 104 ? -6.527 -29 -15.609 1 97.25 104 ALA B N 1
ATOM 1843 C CA . ALA B 1 104 ? -5.742 -27.828 -15.984 1 97.25 104 ALA B CA 1
ATOM 1844 C C . ALA B 1 104 ? -6.598 -26.812 -16.734 1 97.25 104 ALA B C 1
ATOM 1846 O O . ALA B 1 104 ? -6.539 -25.609 -16.453 1 97.25 104 ALA B O 1
ATOM 1847 N N . VAL B 1 105 ? -7.383 -27.312 -17.656 1 96.75 105 VAL B N 1
ATOM 1848 C CA . VAL B 1 105 ? -8.258 -26.453 -18.438 1 96.75 105 VAL B CA 1
ATOM 1849 C C . VAL B 1 105 ? -9.258 -25.75 -17.516 1 96.75 105 VAL B C 1
ATOM 1851 O O . VAL B 1 105 ? -9.516 -24.562 -17.656 1 96.75 105 VAL B O 1
ATOM 1854 N N . ALA B 1 106 ? -9.805 -26.5 -16.594 1 97.38 106 ALA B N 1
ATOM 1855 C CA . ALA B 1 106 ? -10.75 -25.922 -15.641 1 97.38 106 ALA B CA 1
ATOM 1856 C C . ALA B 1 106 ? -10.094 -24.828 -14.805 1 97.38 106 ALA B C 1
ATOM 1858 O O . ALA B 1 106 ? -10.688 -23.781 -14.57 1 97.38 106 ALA B O 1
ATOM 1859 N N . ALA B 1 107 ? -8.922 -25.047 -14.344 1 97.12 107 ALA B N 1
ATOM 1860 C CA . ALA B 1 107 ? -8.18 -24.062 -13.562 1 97.12 107 ALA B CA 1
ATOM 1861 C C . ALA B 1 107 ? -7.934 -22.797 -14.375 1 97.12 107 ALA B C 1
ATOM 1863 O O . ALA B 1 107 ? -8.148 -21.688 -13.883 1 97.12 107 ALA B O 1
ATOM 1864 N N . LEU B 1 108 ? -7.586 -22.938 -15.602 1 95.94 108 LEU B N 1
ATOM 1865 C CA . LEU B 1 108 ? -7.258 -21.797 -16.453 1 95.94 108 LEU B CA 1
ATOM 1866 C C . LEU B 1 108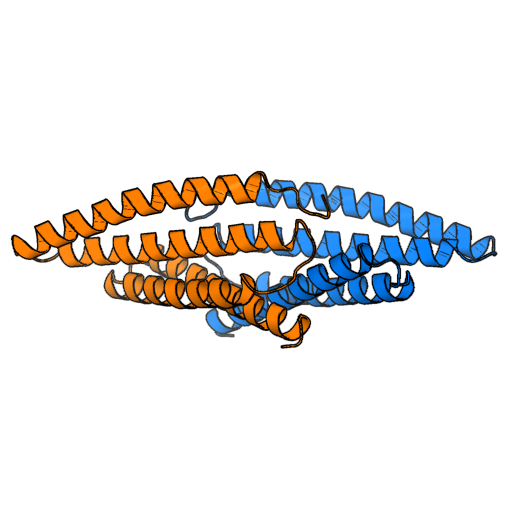 ? -8.516 -21.016 -16.828 1 95.94 108 LEU B C 1
ATOM 1868 O O . LEU B 1 108 ? -8.477 -19.797 -16.969 1 95.94 108 LEU B O 1
ATOM 1872 N N . GLN B 1 109 ? -9.609 -21.781 -16.922 1 96.81 109 GLN B N 1
ATOM 1873 C CA . GLN B 1 109 ? -10.883 -21.109 -17.141 1 96.81 109 GLN B CA 1
ATOM 1874 C C . GLN B 1 109 ? -11.281 -20.266 -15.93 1 96.81 109 GLN B C 1
ATOM 1876 O O . GLN B 1 109 ? -11.82 -19.172 -16.078 1 96.81 109 GLN B O 1
ATOM 1881 N N . ALA B 1 110 ? -11.086 -20.766 -14.75 1 97.56 110 ALA B N 1
ATOM 1882 C CA . ALA B 1 110 ? -11.344 -20.016 -13.531 1 97.56 110 ALA B CA 1
ATOM 1883 C C . ALA B 1 110 ? -10.516 -18.719 -13.5 1 97.56 110 ALA B C 1
ATOM 1885 O O . ALA B 1 110 ? -11 -17.688 -13.031 1 97.56 110 ALA B O 1
ATOM 1886 N N . VAL B 1 111 ? -9.32 -18.734 -14 1 98.25 111 VAL B N 1
ATOM 1887 C CA . VAL B 1 111 ? -8.445 -17.562 -14.055 1 98.25 111 VAL B CA 1
ATOM 1888 C C . VAL B 1 111 ? -9.117 -16.469 -14.875 1 98.25 111 VAL B C 1
ATOM 1890 O O . VAL B 1 111 ? -9.086 -15.297 -14.484 1 98.25 111 VAL B O 1
ATOM 1893 N N . GLU B 1 112 ? -9.711 -16.859 -15.945 1 97.38 112 GLU B N 1
ATOM 1894 C CA . GLU B 1 112 ? -10.367 -15.891 -16.812 1 97.38 112 GLU B CA 1
ATOM 1895 C C . GLU B 1 112 ? -11.484 -15.164 -16.078 1 97.38 112 GLU B C 1
ATOM 1897 O O . GLU B 1 112 ? -11.625 -13.938 -16.188 1 97.38 112 GLU B O 1
ATOM 1902 N N . GLU B 1 113 ? -12.25 -15.906 -15.344 1 97.88 113 GLU B N 1
ATOM 1903 C CA . GLU B 1 113 ? -13.336 -15.305 -14.578 1 97.88 113 GLU B CA 1
ATOM 1904 C C . GLU B 1 113 ? -12.805 -14.391 -13.484 1 97.88 113 GLU B C 1
ATOM 1906 O O . GLU B 1 113 ? -13.344 -13.312 -13.25 1 97.88 113 GLU B O 1
ATOM 1911 N N . LEU B 1 114 ? -11.781 -14.82 -12.844 1 98.19 114 LEU B N 1
ATOM 1912 C CA . LEU B 1 114 ? -11.164 -14.023 -11.789 1 98.19 114 LEU B CA 1
ATOM 1913 C C . LEU B 1 114 ? -10.586 -12.734 -12.344 1 98.19 114 LEU B C 1
ATOM 1915 O O . LEU B 1 114 ? -10.711 -11.672 -11.727 1 98.19 114 LEU B O 1
ATOM 1919 N N . LEU B 1 115 ? -9.984 -12.797 -13.492 1 97.19 115 LEU B N 1
ATOM 1920 C CA . LEU B 1 115 ? -9.383 -11.609 -14.094 1 97.19 115 LEU B CA 1
ATOM 1921 C C . LEU B 1 115 ? -10.453 -10.609 -14.508 1 97.19 115 LEU B C 1
ATOM 1923 O O . LEU B 1 115 ? -10.242 -9.398 -14.43 1 97.19 115 LEU B O 1
ATOM 1927 N N . LYS B 1 116 ? -11.617 -11.195 -14.945 1 97.31 116 LYS B N 1
ATOM 1928 C CA . LYS B 1 116 ? -12.742 -10.312 -15.234 1 97.31 116 LYS B CA 1
ATOM 1929 C C . LYS B 1 116 ? -13.203 -9.586 -13.977 1 97.31 116 LYS B C 1
ATOM 1931 O O . LYS B 1 116 ? -13.445 -8.375 -14 1 97.31 116 LYS B O 1
ATOM 1936 N N . GLU B 1 117 ? -13.328 -10.297 -12.945 1 97.5 117 GLU B N 1
ATOM 1937 C CA . GLU B 1 117 ? -13.719 -9.719 -11.664 1 97.5 117 GLU B CA 1
ATOM 1938 C C . GLU B 1 117 ? -12.68 -8.703 -11.18 1 97.5 117 GLU B C 1
ATOM 1940 O O . GLU B 1 117 ? -13.039 -7.664 -10.625 1 97.5 117 GLU B O 1
ATOM 1945 N N . SER B 1 118 ? -11.398 -9.031 -11.336 1 97.12 118 SER B N 1
ATOM 1946 C CA . SER B 1 118 ? -10.312 -8.148 -10.93 1 97.12 118 SER B CA 1
ATOM 1947 C C . SER B 1 118 ? -10.391 -6.809 -11.656 1 97.12 118 SER B C 1
ATOM 1949 O O . SER B 1 118 ? -10.148 -5.758 -11.062 1 97.12 118 SER B O 1
ATOM 1951 N N . LYS B 1 119 ? -10.734 -6.855 -12.867 1 96.12 119 LYS B N 1
ATOM 1952 C CA . LYS B 1 119 ? -10.867 -5.633 -13.648 1 96.12 119 LYS B CA 1
ATOM 1953 C C . LYS B 1 119 ? -11.992 -4.75 -13.102 1 96.12 119 LYS B C 1
ATOM 1955 O O . LYS B 1 119 ? -11.844 -3.529 -13.031 1 96.12 119 LYS B O 1
ATOM 1960 N N . LYS B 1 120 ? -13.07 -5.336 -12.742 1 96.56 120 LYS B N 1
ATOM 1961 C CA . LYS B 1 120 ? -14.195 -4.598 -12.172 1 96.56 120 LYS B CA 1
ATOM 1962 C C . LYS B 1 120 ? -13.805 -3.926 -10.859 1 96.56 120 LYS B C 1
ATOM 1964 O O . LYS B 1 120 ? -14.109 -2.752 -10.641 1 96.56 120 LYS B O 1
ATOM 1969 N N . THR B 1 121 ? -13.125 -4.652 -10.086 1 95.12 121 THR B N 1
ATOM 1970 C CA . THR B 1 121 ? -12.727 -4.133 -8.789 1 95.12 121 THR B CA 1
ATOM 1971 C C . THR B 1 121 ? -11.656 -3.059 -8.938 1 95.12 121 THR B C 1
ATOM 1973 O O . THR B 1 121 ? -11.625 -2.088 -8.18 1 95.12 121 THR B O 1
ATOM 1976 N N . CYS B 1 122 ? -10.781 -3.236 -9.891 1 93.38 122 CYS B N 1
ATOM 1977 C CA . CYS B 1 122 ? -9.773 -2.227 -10.195 1 93.38 122 CYS B CA 1
ATOM 1978 C C . CYS B 1 122 ? -10.43 -0.919 -10.625 1 93.38 122 CYS B C 1
ATOM 1980 O O . CYS B 1 122 ? -10.016 0.159 -10.195 1 93.38 122 CYS B O 1
ATOM 1982 N N . GLU B 1 123 ? -11.453 -1.038 -11.43 1 94.25 123 GLU B N 1
ATOM 1983 C CA . GLU B 1 123 ? -12.188 0.143 -11.883 1 94.25 123 GLU B CA 1
ATOM 1984 C C . GLU B 1 123 ? -12.898 0.831 -10.719 1 94.25 123 GLU B C 1
ATOM 1986 O O . GLU B 1 123 ? -12.898 2.061 -10.625 1 94.25 123 GLU B O 1
ATOM 1991 N N . ALA B 1 124 ? -13.453 0.072 -9.859 1 91.62 124 ALA B N 1
ATOM 1992 C CA . ALA B 1 124 ? -14.109 0.62 -8.672 1 91.62 124 ALA B CA 1
ATOM 1993 C C . ALA B 1 124 ? -13.109 1.362 -7.789 1 91.62 124 ALA B C 1
ATOM 1995 O O . ALA B 1 124 ? -13.398 2.457 -7.301 1 91.62 124 ALA B O 1
ATOM 1996 N N . PHE B 1 125 ? -11.977 0.828 -7.645 1 89.5 125 PHE B N 1
ATOM 1997 C CA . PHE B 1 125 ? -10.898 1.447 -6.879 1 89.5 125 PHE B CA 1
ATOM 1998 C C . PHE B 1 125 ? -10.492 2.781 -7.492 1 89.5 125 PHE B C 1
ATOM 2000 O O . PHE B 1 125 ? -10.367 3.783 -6.785 1 89.5 125 PHE B O 1
ATOM 2007 N N . ASN B 1 126 ? -10.352 2.82 -8.805 1 87.56 126 ASN B N 1
ATOM 2008 C CA . ASN B 1 126 ? -9.852 3.996 -9.508 1 87.56 126 ASN B CA 1
ATOM 2009 C C . ASN B 1 126 ? -10.898 5.102 -9.562 1 87.56 126 ASN B C 1
ATOM 2011 O O . ASN B 1 126 ? -10.562 6.285 -9.625 1 87.56 126 ASN B O 1
ATOM 2015 N N . THR B 1 127 ? -12.156 4.797 -9.477 1 87.94 127 THR B N 1
ATOM 2016 C CA . THR B 1 127 ? -13.219 5.785 -9.625 1 87.94 127 THR B CA 1
ATOM 2017 C C . THR B 1 127 ? -13.672 6.305 -8.266 1 87.94 127 THR B C 1
ATOM 2019 O O . THR B 1 127 ? -14.383 7.309 -8.18 1 87.94 127 THR B O 1
ATOM 2022 N N . THR B 1 128 ? -13.125 5.684 -7.289 1 82.25 128 THR B N 1
ATOM 2023 C CA . THR B 1 128 ? -13.469 6.145 -5.945 1 82.25 128 THR B CA 1
ATOM 2024 C C . THR B 1 128 ? -12.539 7.277 -5.516 1 82.25 128 THR B C 1
ATOM 2026 O O . THR B 1 128 ? -11.32 7.168 -5.641 1 82.25 128 THR B O 1
ATOM 2029 N N . ALA B 1 129 ? -13.062 8.523 -5.238 1 67.88 129 ALA B N 1
ATOM 2030 C CA . ALA B 1 129 ? -12.297 9.711 -4.867 1 67.88 129 ALA B CA 1
ATOM 2031 C C . ALA B 1 129 ? -11.562 9.5 -3.551 1 67.88 129 ALA B C 1
ATOM 2033 O O . ALA B 1 129 ? -12.117 8.945 -2.602 1 67.88 129 ALA B O 1
ATOM 2034 N N . PRO B 1 130 ? -10.062 9.656 -3.729 1 58.72 130 PRO B N 1
ATOM 2035 C CA . PRO B 1 130 ? -9.398 9.648 -2.42 1 58.72 130 PRO B CA 1
ATOM 2036 C C . PRO B 1 130 ? -9.883 10.781 -1.512 1 58.72 130 PRO B C 1
ATOM 2038 O O . PRO B 1 130 ? -10.414 11.781 -1.997 1 58.72 130 PRO B O 1
ATOM 2041 N N . LEU B 1 131 ? -10.25 10.539 -0.344 1 51.69 131 LEU B N 1
ATOM 2042 C CA . LEU B 1 131 ? -10.484 11.766 0.408 1 51.69 131 LEU B CA 1
ATOM 2043 C C . LEU B 1 131 ? -9.484 12.844 0.019 1 51.69 131 LEU B C 1
ATOM 2045 O O . LEU B 1 131 ? -9.852 14.016 -0.104 1 51.69 131 LEU B O 1
ATOM 2049 N N . SER B 1 132 ? -8.117 12.719 0.247 1 43.34 132 SER B N 1
ATOM 2050 C CA . SER B 1 132 ? -7.234 13.867 0.06 1 43.34 132 SER B CA 1
ATOM 2051 C C . SER B 1 132 ? -7 14.148 -1.42 1 43.34 132 SER B C 1
ATOM 2053 O O . SER B 1 132 ? -5.996 14.766 -1.787 1 43.34 132 SER B O 1
ATOM 2055 N N . SER B 1 133 ? -7.836 13.734 -2.258 1 36.28 133 SER B N 1
ATOM 2056 C CA . SER B 1 133 ? -7.625 14.352 -3.562 1 36.28 133 SER B CA 1
ATOM 2057 C C . SER B 1 133 ? -7.82 15.867 -3.498 1 36.28 133 SER B C 1
ATOM 2059 O O . SER B 1 133 ? -8.633 16.359 -2.711 1 36.28 133 SER B O 1
#

Solvent-accessible surface area (backbone atoms only — not comparable to full-atom values): 12784 Å² total; per-residue (Å²): 128,58,67,66,57,42,47,47,51,18,32,48,27,43,29,51,22,50,46,35,50,51,52,40,53,46,37,69,74,33,88,80,50,49,60,68,57,47,21,53,37,22,48,51,21,26,53,27,22,47,52,18,40,68,44,47,72,74,52,90,53,56,83,35,49,38,57,30,51,51,28,47,39,49,24,52,24,36,48,22,46,26,48,23,31,40,33,48,13,54,55,32,48,70,42,92,44,72,66,31,40,55,53,13,51,52,29,47,52,50,26,53,55,34,50,54,51,26,50,54,32,45,50,53,29,70,70,41,62,55,60,89,105,128,57,67,67,58,43,48,47,50,19,32,48,26,42,27,50,20,51,46,35,51,52,51,39,52,47,37,71,75,31,89,82,51,49,60,68,56,49,24,52,38,23,46,52,22,26,52,27,21,47,51,18,40,67,44,48,72,76,52,91,51,55,82,36,48,37,57,30,50,52,29,45,40,49,23,53,24,36,49,22,47,26,47,22,31,41,34,47,14,54,55,31,46,70,43,92,43,73,67,31,40,54,53,12,51,52,28,45,52,51,24,53,55,33,51,54,51,25,51,53,32,46,50,54,28,71,69,41,60,55,60,88,104

InterPro domains:
  IPR038499 BRO1 domain superfamily [G3DSA:1.25.40.280] (1-133)
  IPR038898 BRO1 domain-containing protein BROX [PTHR23032] (2-131)

Secondary structure (DSSP, 8-state):
--HHHHHHHHHHHHHHHHHHHHHHHHHHH-TT--HHHHHHHHHHHHHHHHHHHHHHTT--PPTTHHHHHHHHHHHHHHHHHHHHHHHHHHHHHTS-SHHHHHHHHHHHHHHHHHHHHHHHHHHHHHHSPPTT-/--HHHHHHHHHHHHHHHHHHHHHHHHHHH-TT--HHHHHHHHHHHHHHHHHHHHHHTTS---TTHHHHHHHHHHHHHHHHHHHHHHHHHHHHHTS-SHHHHHHHHHHHHHHHHHHHHHHHHHHHHHHSPPTT-

Organism: NCBI:txid261450

Sequence (266 aa):
MDLAEGVHRALSLQALGQGVDIQLGMAIDSIKATLVVKRRLSCEMVKYWHQAQENIVNLPLANGWGEKHQFFVQWKHIEAKAAACYYHGLILDEGNTEKSHGMAVAALQAVEELLKESKKTCEAFNTTAPLSSMDLAEGVHRALSLQALGQGVDIQLGMAIDSIKATLVVKRRLSCEMVKYWHQAQENIVNLPLANGWGEKHQFFVQWKHIEAKAAACYYHGLILDEGNTEKSHGMAVAALQAVEELLKESKKTCEAFNTTAPLSS

Radius of gyration: 21.3 Å; Cα contacts (8 Å, |Δi|>4): 359; chains: 2; bounding box: 36×78×39 Å